Protein AF-F5Z447-F1 (afdb_monomer_lite)

InterPro domains:
  IPR001646 Pentapeptide repeat [PF00805] (293-317)

Structure (mmCIF, N/CA/C/O backbone):
data_AF-F5Z447-F1
#
_entry.id   AF-F5Z447-F1
#
loop_
_atom_site.group_PDB
_atom_site.id
_atom_site.type_symbol
_atom_site.label_atom_id
_atom_site.label_alt_id
_atom_site.label_comp_id
_atom_site.label_asym_id
_atom_site.label_entity_id
_atom_site.label_seq_id
_atom_site.pdbx_PDB_ins_code
_atom_site.Cartn_x
_atom_site.Cartn_y
_atom_site.Cartn_z
_atom_site.occupancy
_atom_site.B_iso_or_equiv
_atom_site.auth_seq_id
_atom_site.auth_comp_id
_atom_site.auth_asym_id
_atom_site.auth_atom_id
_atom_site.pdbx_PDB_model_num
ATOM 1 N N . MET A 1 1 ? 28.326 6.132 -33.814 1.00 49.03 1 MET A N 1
ATOM 2 C CA . MET A 1 1 ? 26.911 6.411 -33.477 1.00 49.03 1 MET A CA 1
ATOM 3 C C . MET A 1 1 ? 26.511 5.467 -32.358 1.00 49.03 1 MET A C 1
ATOM 5 O O . MET A 1 1 ? 26.684 4.270 -32.530 1.00 49.03 1 MET A O 1
ATOM 9 N N . VAL A 1 2 ? 26.057 5.975 -31.211 1.00 59.25 2 VAL A N 1
ATOM 10 C CA . VAL A 1 2 ? 25.569 5.107 -30.127 1.00 59.25 2 VAL A CA 1
ATOM 11 C C . VAL A 1 2 ? 24.187 4.599 -30.532 1.00 59.25 2 VAL A C 1
ATOM 13 O O . VAL A 1 2 ? 23.276 5.404 -30.728 1.00 59.25 2 VAL A O 1
ATOM 16 N N . LYS A 1 3 ? 24.049 3.285 -30.719 1.00 69.06 3 LYS A N 1
ATOM 17 C CA . LYS A 1 3 ? 22.771 2.655 -31.068 1.00 69.06 3 LYS A CA 1
ATOM 18 C C . LYS A 1 3 ? 21.779 2.819 -29.910 1.00 69.06 3 LYS A C 1
ATOM 20 O O . LYS A 1 3 ? 22.156 2.702 -28.741 1.00 69.06 3 LYS A O 1
ATOM 25 N N . LYS A 1 4 ? 20.530 3.163 -30.228 1.00 75.88 4 LYS A N 1
ATOM 26 C CA . LYS A 1 4 ? 19.453 3.356 -29.242 1.00 75.88 4 LYS A CA 1
ATOM 27 C C . LYS A 1 4 ? 18.766 2.027 -28.951 1.00 75.88 4 LYS A C 1
ATOM 29 O O . LYS A 1 4 ? 18.755 1.145 -29.800 1.00 75.88 4 LYS A O 1
ATOM 34 N N . CYS A 1 5 ? 18.190 1.906 -27.760 1.00 81.38 5 CYS A N 1
ATOM 35 C CA . CYS A 1 5 ? 17.386 0.749 -27.400 1.00 81.38 5 CYS A CA 1
ATOM 36 C C . CYS A 1 5 ? 16.163 0.609 -28.326 1.00 81.38 5 CYS A C 1
ATOM 38 O O . CYS A 1 5 ? 15.433 1.571 -28.555 1.00 81.38 5 CYS A O 1
ATOM 40 N N . SER A 1 6 ? 15.929 -0.607 -28.812 1.00 80.50 6 SER A N 1
ATOM 41 C CA . SER A 1 6 ? 14.809 -0.990 -29.682 1.00 80.50 6 SER A CA 1
ATOM 42 C C . SER A 1 6 ? 13.495 -1.256 -28.933 1.00 80.50 6 SER A C 1
ATOM 44 O O . SER A 1 6 ? 12.477 -1.532 -29.564 1.00 80.50 6 SER A O 1
ATOM 46 N N . TYR A 1 7 ? 13.489 -1.158 -27.598 1.00 79.56 7 TYR A N 1
ATOM 47 C CA . TYR A 1 7 ? 12.291 -1.374 -26.787 1.00 79.56 7 TYR A CA 1
ATOM 48 C C . TYR A 1 7 ? 11.214 -0.323 -27.087 1.00 79.56 7 TYR A C 1
ATOM 50 O O . TYR A 1 7 ? 11.460 0.882 -26.963 1.00 79.56 7 TYR A O 1
ATOM 58 N N . ASN A 1 8 ? 10.019 -0.797 -27.442 1.00 81.12 8 ASN A N 1
ATOM 59 C CA . ASN A 1 8 ? 8.827 0.012 -27.676 1.00 81.12 8 ASN A CA 1
ATOM 60 C C . ASN A 1 8 ? 7.922 -0.057 -26.442 1.00 81.12 8 ASN A C 1
ATOM 62 O O . ASN A 1 8 ? 7.550 -1.140 -25.997 1.00 81.12 8 ASN A O 1
ATOM 66 N N . HIS A 1 9 ? 7.534 1.101 -25.915 1.00 77.44 9 HIS A N 1
ATOM 67 C CA . HIS A 1 9 ? 6.681 1.211 -24.732 1.00 77.44 9 HIS A CA 1
ATOM 68 C C . HIS A 1 9 ? 5.195 0.879 -25.000 1.00 77.44 9 HIS A C 1
ATOM 70 O O . HIS A 1 9 ? 4.361 1.070 -24.119 1.00 77.44 9 HIS A O 1
ATOM 76 N N . GLY A 1 10 ? 4.843 0.402 -26.201 1.00 67.81 10 GLY A N 1
ATOM 77 C CA . GLY A 1 10 ? 3.478 0.036 -26.605 1.00 67.81 10 GLY A CA 1
ATOM 78 C C . GLY A 1 10 ? 2.622 1.222 -27.067 1.00 67.81 10 GLY A C 1
ATOM 79 O O . GLY A 1 10 ? 1.577 1.030 -27.678 1.00 67.81 10 GLY A O 1
ATOM 80 N N . ASN A 1 11 ? 3.092 2.450 -26.843 1.00 69.62 11 ASN A N 1
ATOM 81 C CA . ASN A 1 11 ? 2.474 3.711 -27.263 1.00 69.62 11 ASN A CA 1
ATOM 82 C C . ASN A 1 11 ? 3.196 4.365 -28.465 1.00 69.62 11 ASN A C 1
ATOM 84 O O . ASN A 1 11 ? 2.928 5.520 -28.787 1.00 69.62 11 ASN A O 1
ATOM 88 N N . GLY A 1 12 ? 4.138 3.655 -29.099 1.00 70.19 12 GLY A N 1
ATOM 89 C CA . GLY A 1 12 ? 4.964 4.167 -30.198 1.00 70.19 12 GLY A CA 1
ATOM 90 C C . GLY A 1 12 ? 6.213 4.937 -29.752 1.00 70.19 12 GLY A C 1
ATOM 91 O O . GLY A 1 12 ? 7.044 5.276 -30.593 1.00 70.19 12 GLY A O 1
ATOM 92 N N . GLU A 1 13 ? 6.393 5.185 -28.450 1.00 80.00 13 GLU A N 1
ATOM 93 C CA . GLU A 1 13 ? 7.637 5.745 -27.923 1.00 80.00 13 GLU A CA 1
ATOM 94 C C . GLU A 1 13 ? 8.698 4.650 -27.766 1.00 80.00 13 GLU A C 1
ATOM 96 O O . GLU A 1 13 ? 8.431 3.553 -27.268 1.00 80.00 13 GLU A O 1
ATOM 101 N N . THR A 1 14 ? 9.932 4.974 -28.148 1.00 80.94 14 THR A N 1
ATOM 102 C CA . THR A 1 14 ? 11.095 4.096 -27.981 1.00 80.94 14 THR A CA 1
ATOM 103 C C . THR A 1 14 ? 11.956 4.536 -26.808 1.00 80.94 14 THR A C 1
ATOM 105 O O . THR A 1 14 ? 12.132 5.735 -26.564 1.00 80.94 14 THR A O 1
ATOM 108 N N . CYS A 1 15 ? 12.579 3.566 -26.149 1.00 83.12 15 CYS A N 1
ATOM 109 C CA . CYS A 1 15 ? 13.497 3.809 -25.047 1.00 83.12 15 CYS A CA 1
ATOM 110 C C . CYS A 1 15 ? 14.662 4.744 -25.440 1.00 83.12 15 CYS A C 1
ATOM 112 O O . CYS A 1 15 ? 15.308 4.596 -26.479 1.00 83.12 15 CYS A O 1
ATOM 114 N N . LYS A 1 16 ? 14.963 5.719 -24.571 1.00 82.88 16 LYS A N 1
ATOM 115 C CA . LYS A 1 16 ? 16.016 6.731 -24.789 1.00 82.88 16 LYS A CA 1
ATOM 116 C C . LYS A 1 16 ? 17.418 6.250 -24.398 1.00 82.88 16 LYS A C 1
ATOM 118 O O . LYS A 1 16 ? 18.400 6.941 -24.673 1.00 82.88 16 LYS A O 1
ATOM 123 N N . HIS A 1 17 ? 17.527 5.094 -23.745 1.00 82.69 17 HIS A N 1
ATOM 124 C CA . HIS A 1 17 ? 18.799 4.575 -23.253 1.00 82.69 17 HIS A CA 1
ATOM 125 C C . HIS A 1 17 ? 19.625 3.913 -24.366 1.00 82.69 17 HIS A C 1
ATOM 127 O O . HIS A 1 17 ? 19.063 3.320 -25.290 1.00 82.69 17 HIS A O 1
ATOM 133 N N . PRO A 1 18 ? 20.966 3.991 -24.286 1.00 78.56 18 PRO A N 1
ATOM 134 C CA . PRO A 1 18 ? 21.839 3.349 -25.260 1.00 78.56 18 PRO A CA 1
ATOM 135 C C . PRO A 1 18 ? 21.739 1.820 -25.166 1.00 78.56 18 PRO A C 1
ATOM 137 O O . PRO A 1 18 ? 21.664 1.266 -24.064 1.00 78.56 18 PRO A O 1
ATOM 140 N N . ALA A 1 19 ? 21.750 1.152 -26.319 1.00 76.00 19 ALA A N 1
ATOM 141 C CA . ALA A 1 19 ? 21.824 -0.303 -26.408 1.00 76.00 19 ALA A CA 1
ATOM 142 C C . ALA A 1 19 ? 23.205 -0.812 -25.948 1.00 76.00 19 ALA A C 1
ATOM 144 O O . ALA A 1 19 ? 24.202 -0.089 -26.041 1.00 76.00 19 ALA A O 1
ATOM 145 N N . GLU A 1 20 ? 23.282 -2.048 -25.443 1.00 70.94 20 GLU A N 1
ATOM 146 C CA . GLU A 1 20 ? 24.580 -2.670 -25.144 1.00 70.94 20 GLU A CA 1
ATOM 147 C C . GLU A 1 20 ? 25.240 -3.221 -26.420 1.00 70.94 20 GLU A C 1
ATOM 149 O O . GLU A 1 20 ? 24.609 -3.928 -27.198 1.00 70.94 20 GLU A O 1
ATOM 154 N N . GLU A 1 21 ? 26.539 -2.959 -26.610 1.00 58.50 21 GLU A N 1
ATOM 155 C CA . GLU A 1 21 ? 27.311 -3.392 -27.795 1.00 58.50 21 GLU A CA 1
ATOM 156 C C . GLU A 1 21 ? 27.458 -4.921 -27.947 1.00 58.50 21 GLU A C 1
ATOM 158 O O . GLU A 1 21 ? 27.913 -5.385 -28.987 1.00 58.50 21 GLU A O 1
ATOM 163 N N . LYS A 1 22 ? 27.110 -5.719 -26.925 1.00 55.00 22 LYS A N 1
ATOM 164 C CA . LYS A 1 22 ? 27.429 -7.160 -26.846 1.00 55.00 22 LYS A CA 1
ATOM 165 C C . LYS A 1 22 ? 26.244 -8.124 -26.990 1.00 55.00 22 LYS A C 1
ATOM 167 O O . LYS A 1 22 ? 26.427 -9.318 -26.752 1.00 55.00 22 LYS A O 1
ATOM 172 N N . ALA A 1 23 ? 25.055 -7.671 -27.382 1.00 49.84 23 ALA A N 1
ATOM 173 C CA . ALA A 1 23 ? 23.939 -8.586 -27.631 1.00 49.84 23 ALA A CA 1
ATOM 174 C C . ALA A 1 23 ? 24.121 -9.274 -28.997 1.00 49.84 23 ALA A C 1
ATOM 176 O O . ALA A 1 23 ? 23.610 -8.830 -30.017 1.00 49.84 23 ALA A O 1
ATOM 177 N N . LEU A 1 24 ? 24.916 -10.345 -29.022 1.00 47.12 24 LEU A N 1
ATOM 178 C CA . LEU A 1 24 ? 25.336 -11.046 -30.239 1.00 47.12 24 LEU A CA 1
ATOM 179 C C . LEU A 1 24 ? 24.197 -11.733 -31.013 1.00 47.12 24 LEU A C 1
ATOM 181 O O . LEU A 1 24 ? 24.470 -12.187 -32.109 1.00 47.12 24 LEU A O 1
ATOM 185 N N . ASN A 1 25 ? 22.967 -11.806 -30.488 1.00 50.41 25 ASN A N 1
ATOM 186 C CA . ASN A 1 25 ? 21.789 -12.376 -31.172 1.00 50.41 25 ASN A CA 1
ATOM 187 C C . ASN A 1 25 ? 20.433 -11.915 -30.584 1.00 50.41 25 ASN A C 1
ATOM 189 O O . ASN A 1 25 ? 19.385 -12.417 -30.981 1.00 50.41 25 ASN A O 1
ATOM 193 N N . GLU A 1 26 ? 20.429 -10.985 -29.629 1.00 53.72 26 GLU A N 1
ATOM 194 C CA . GLU A 1 26 ? 19.209 -10.464 -29.001 1.00 53.72 26 GLU A CA 1
ATOM 195 C C . GLU A 1 26 ? 19.013 -9.028 -29.490 1.00 53.72 26 GLU A C 1
ATOM 197 O O . GLU A 1 26 ? 19.998 -8.329 -29.732 1.00 53.72 26 GLU A O 1
ATOM 202 N N . ALA A 1 27 ? 17.758 -8.608 -29.691 1.00 58.12 27 ALA A N 1
ATOM 203 C CA . ALA A 1 27 ? 17.407 -7.259 -30.136 1.00 58.12 27 ALA A CA 1
ATOM 204 C C . ALA A 1 27 ? 18.258 -6.194 -29.419 1.00 58.12 27 ALA A C 1
ATOM 206 O O . ALA A 1 27 ? 18.622 -6.384 -28.259 1.00 58.12 27 ALA A O 1
ATOM 207 N N . GLU A 1 28 ? 18.588 -5.089 -30.100 1.00 71.50 28 GLU A N 1
ATOM 208 C CA . GLU A 1 28 ? 19.430 -4.001 -29.579 1.00 71.50 28 GLU A CA 1
ATOM 209 C C . GLU A 1 28 ? 18.773 -3.352 -28.345 1.00 71.50 28 GLU A C 1
ATOM 211 O O . GLU A 1 28 ? 18.129 -2.311 -28.437 1.00 71.50 28 GLU A O 1
ATOM 216 N N . LEU A 1 29 ? 18.850 -4.006 -27.191 1.00 77.88 29 LEU A N 1
ATOM 217 C CA . LEU A 1 29 ? 18.194 -3.627 -25.949 1.00 77.88 29 LEU A CA 1
ATOM 218 C C . LEU A 1 29 ? 19.225 -2.997 -25.017 1.00 77.88 29 LEU A C 1
ATOM 220 O O . LEU A 1 29 ? 20.408 -3.355 -25.019 1.00 77.88 29 LEU A O 1
ATOM 224 N N . CYS A 1 30 ? 18.786 -2.040 -24.204 1.00 83.06 30 CYS A N 1
ATOM 225 C CA . CYS A 1 30 ? 19.616 -1.513 -23.130 1.00 83.06 30 CYS A CA 1
ATOM 226 C C . CYS A 1 30 ? 19.663 -2.502 -21.958 1.00 83.06 30 CYS A C 1
ATOM 228 O O . CYS A 1 30 ? 18.811 -3.380 -21.827 1.00 83.06 30 CYS A O 1
ATOM 230 N N . LEU A 1 31 ? 20.621 -2.304 -21.050 1.00 83.25 31 LEU A N 1
ATOM 231 C CA . LEU A 1 31 ? 20.779 -3.130 -19.845 1.00 83.25 31 LEU A CA 1
ATOM 232 C C . LEU A 1 31 ? 19.490 -3.273 -19.012 1.00 83.25 31 LEU A C 1
ATOM 234 O O . LEU A 1 31 ? 19.329 -4.269 -18.320 1.00 83.25 31 LEU A O 1
ATOM 238 N N . PHE A 1 32 ? 18.598 -2.279 -19.051 1.00 85.44 32 PHE A N 1
ATOM 239 C CA . PHE A 1 32 ? 17.359 -2.277 -18.273 1.00 85.44 32 PHE A CA 1
ATOM 240 C C . PHE A 1 32 ? 16.230 -3.091 -18.920 1.00 85.44 32 PHE A C 1
ATOM 242 O O . PHE A 1 32 ? 15.366 -3.580 -18.204 1.00 85.44 32 PHE A O 1
ATOM 249 N N . HIS A 1 33 ? 16.237 -3.247 -20.248 1.00 84.94 33 HIS A N 1
ATOM 250 C CA . HIS A 1 33 ? 15.224 -4.006 -20.999 1.00 84.94 33 HIS A CA 1
ATOM 251 C C . HIS A 1 33 ? 15.645 -5.456 -21.268 1.00 84.94 33 HIS A C 1
ATOM 253 O O . HIS A 1 33 ? 14.837 -6.267 -21.706 1.00 84.94 33 HIS A O 1
ATOM 259 N N . GLN A 1 34 ? 16.896 -5.808 -20.980 1.00 82.25 34 GLN A N 1
ATOM 260 C CA . GLN A 1 34 ? 17.387 -7.183 -21.048 1.00 82.25 34 GLN A CA 1
ATOM 261 C C . GLN A 1 34 ? 16.986 -7.981 -19.802 1.00 82.25 34 GLN A C 1
ATOM 263 O O . GLN A 1 34 ? 16.825 -7.433 -18.712 1.00 82.25 34 GLN A O 1
ATOM 268 N N . THR A 1 35 ? 16.878 -9.303 -19.931 1.00 75.56 35 THR A N 1
ATOM 269 C CA . THR A 1 35 ? 16.754 -10.188 -18.766 1.00 75.56 35 THR A CA 1
ATOM 270 C C . THR A 1 35 ? 18.087 -10.253 -18.023 1.00 75.56 35 THR A C 1
ATOM 272 O O . THR A 1 35 ? 19.072 -10.799 -18.528 1.00 75.56 35 THR A O 1
ATOM 275 N N . ILE A 1 36 ? 18.139 -9.697 -16.814 1.00 71.38 36 ILE A N 1
ATOM 276 C CA . ILE A 1 36 ? 19.384 -9.591 -16.049 1.00 71.38 36 ILE A CA 1
ATOM 277 C C . ILE A 1 36 ? 19.695 -10.924 -15.369 1.00 71.38 36 ILE A C 1
ATOM 279 O O . ILE A 1 36 ? 19.023 -11.336 -14.425 1.00 71.38 36 ILE A O 1
ATOM 283 N N . ARG A 1 37 ? 20.766 -11.584 -15.821 1.00 64.81 37 ARG A N 1
ATOM 284 C CA . ARG A 1 37 ? 21.335 -12.761 -15.148 1.00 64.81 37 ARG A CA 1
ATOM 285 C C . ARG A 1 37 ? 22.127 -12.334 -13.903 1.00 64.81 37 ARG A C 1
ATOM 287 O O . ARG A 1 37 ? 22.666 -11.226 -13.850 1.00 64.81 37 ARG A O 1
ATOM 294 N N . GLN A 1 38 ? 22.193 -13.202 -12.891 1.00 66.31 38 GLN A N 1
ATOM 295 C CA . GLN A 1 38 ? 22.912 -12.911 -11.643 1.00 66.31 38 GLN A CA 1
ATOM 296 C C . GLN A 1 38 ? 24.401 -12.593 -11.882 1.00 66.31 38 GLN A C 1
ATOM 298 O O . GLN A 1 38 ? 25.000 -13.053 -12.853 1.00 66.31 38 GLN A O 1
ATOM 303 N N . GLY A 1 39 ? 25.004 -11.815 -10.975 1.00 72.69 39 GLY A N 1
ATOM 304 C CA . GLY A 1 39 ? 26.431 -11.474 -11.007 1.00 72.69 39 GLY A CA 1
ATOM 305 C C . GLY A 1 39 ? 26.703 -10.016 -11.391 1.00 72.69 39 GLY A C 1
ATOM 306 O O . GLY A 1 39 ? 26.038 -9.095 -10.913 1.00 72.69 39 GLY A O 1
ATOM 307 N N . ASP A 1 40 ? 27.708 -9.777 -12.235 1.00 72.50 40 ASP A N 1
ATOM 308 C CA . ASP A 1 40 ? 28.184 -8.417 -12.533 1.00 72.50 40 ASP A CA 1
ATOM 309 C C . ASP A 1 40 ? 27.173 -7.555 -13.304 1.00 72.50 40 ASP A C 1
ATOM 311 O O . ASP A 1 40 ? 27.188 -6.328 -13.172 1.00 72.50 40 ASP A O 1
ATOM 315 N N . ALA A 1 41 ? 26.248 -8.170 -14.047 1.00 74.56 41 ALA A N 1
ATOM 316 C CA . ALA A 1 41 ? 25.155 -7.462 -14.714 1.00 74.56 41 ALA A CA 1
ATOM 317 C C . ALA A 1 41 ? 24.216 -6.774 -13.704 1.00 74.56 41 ALA A C 1
ATOM 319 O O . ALA A 1 41 ? 23.842 -5.618 -13.899 1.00 74.56 41 ALA A O 1
ATOM 320 N N . GLN A 1 42 ? 23.930 -7.419 -12.566 1.00 79.00 42 GLN A N 1
ATOM 321 C CA . GLN A 1 42 ? 23.120 -6.841 -11.490 1.00 79.00 42 GLN A CA 1
ATOM 322 C C . GLN A 1 42 ? 23.819 -5.642 -10.830 1.00 79.00 42 GLN A C 1
ATOM 324 O O . GLN A 1 42 ? 23.193 -4.610 -10.597 1.00 79.00 42 GLN A O 1
ATOM 329 N N . LYS A 1 43 ? 25.134 -5.728 -10.576 1.00 81.12 43 LYS A N 1
ATOM 330 C CA . LYS A 1 43 ? 25.908 -4.592 -10.035 1.00 81.12 43 LYS A CA 1
ATOM 331 C C . LYS A 1 43 ? 25.875 -3.393 -10.985 1.00 81.12 43 LYS A C 1
ATOM 333 O O . LYS A 1 43 ? 25.668 -2.262 -10.546 1.00 81.12 43 LYS A O 1
ATOM 338 N N . ARG A 1 44 ? 26.052 -3.638 -12.289 1.00 82.38 44 ARG A N 1
ATOM 339 C CA . ARG A 1 44 ? 25.978 -2.596 -13.326 1.00 82.38 44 ARG A CA 1
ATOM 340 C C . ARG A 1 44 ? 24.586 -1.983 -13.415 1.00 82.38 44 ARG A C 1
ATOM 342 O O . ARG A 1 44 ? 24.495 -0.767 -13.563 1.00 82.38 44 ARG A O 1
ATOM 349 N N . PHE A 1 45 ? 23.535 -2.793 -13.284 1.00 85.56 45 PHE A N 1
ATOM 350 C CA . PHE A 1 45 ? 22.152 -2.321 -13.269 1.00 85.56 45 PHE A CA 1
ATOM 351 C C . PHE A 1 45 ? 21.932 -1.320 -12.138 1.00 85.56 45 PHE A C 1
ATOM 353 O O . PHE A 1 45 ? 21.600 -0.171 -12.411 1.00 85.56 45 PHE A O 1
ATOM 360 N N . TRP A 1 46 ? 22.220 -1.701 -10.889 1.00 83.56 46 TRP A N 1
ATOM 361 C CA . TRP A 1 46 ? 22.024 -0.817 -9.733 1.00 83.56 46 TRP A CA 1
ATOM 362 C C . TRP A 1 46 ? 22.879 0.446 -9.809 1.00 83.56 46 TRP A C 1
ATOM 364 O O . TRP A 1 46 ? 22.421 1.540 -9.481 1.00 83.56 46 TRP A O 1
ATOM 374 N N . TRP A 1 47 ? 24.115 0.319 -10.293 1.00 84.19 47 TRP A N 1
ATOM 375 C CA . TRP A 1 47 ? 25.001 1.464 -10.456 1.00 84.19 47 TRP A CA 1
ATOM 376 C C . TRP A 1 47 ? 24.518 2.438 -11.540 1.00 84.19 47 TRP A C 1
ATOM 378 O O . TRP A 1 47 ? 24.575 3.654 -11.344 1.00 84.19 47 TRP A O 1
ATOM 388 N N . ARG A 1 48 ? 24.002 1.934 -12.672 1.00 84.94 48 ARG A N 1
ATOM 389 C CA . ARG A 1 48 ? 23.390 2.780 -13.708 1.00 84.94 48 ARG A CA 1
ATOM 390 C C . ARG A 1 48 ? 22.052 3.359 -13.248 1.00 84.94 48 ARG A C 1
ATOM 392 O O . ARG A 1 48 ? 21.821 4.535 -13.507 1.00 84.94 48 ARG A O 1
ATOM 399 N N . LEU A 1 49 ? 21.230 2.602 -12.522 1.00 85.50 49 LEU A N 1
ATOM 400 C CA . LEU A 1 49 ? 19.957 3.075 -11.972 1.00 85.50 49 LEU A CA 1
ATOM 401 C C . LEU A 1 49 ? 20.174 4.259 -11.020 1.00 85.50 49 LEU A C 1
ATOM 403 O O . LEU A 1 49 ? 19.544 5.300 -11.174 1.00 85.50 49 LEU A O 1
ATOM 407 N N . LYS A 1 50 ? 21.161 4.167 -10.117 1.00 83.56 50 LYS A N 1
ATOM 408 C CA . LYS A 1 50 ? 21.536 5.280 -9.230 1.00 83.56 50 LYS A CA 1
ATOM 409 C C . LYS A 1 50 ? 21.972 6.529 -10.005 1.00 83.56 50 LYS A C 1
ATOM 411 O O . LYS A 1 50 ? 21.720 7.648 -9.573 1.00 83.56 50 LYS A O 1
ATOM 416 N N . ARG A 1 51 ? 22.623 6.365 -11.162 1.00 84.25 51 ARG A N 1
ATOM 417 C CA . ARG A 1 51 ? 22.975 7.496 -12.036 1.00 84.25 51 ARG A CA 1
ATOM 418 C C . ARG A 1 51 ? 21.763 8.109 -12.728 1.00 84.25 51 ARG A C 1
ATOM 420 O O . ARG A 1 51 ? 21.780 9.318 -12.928 1.00 84.25 51 ARG A O 1
ATOM 427 N N . LEU A 1 52 ? 20.775 7.307 -13.128 1.00 85.12 52 LEU A N 1
ATOM 428 C CA . LEU A 1 52 ? 19.529 7.821 -13.703 1.00 85.12 52 LEU A CA 1
ATOM 429 C C . LEU A 1 52 ? 18.786 8.677 -12.678 1.00 85.12 52 LEU A C 1
ATOM 431 O O . LEU A 1 52 ? 18.455 9.819 -12.980 1.00 85.12 52 LEU A O 1
ATOM 435 N N . ASP A 1 53 ? 18.671 8.189 -11.443 1.00 81.06 53 ASP A N 1
ATOM 436 C CA . ASP A 1 53 ? 18.057 8.942 -10.347 1.00 81.06 53 ASP A CA 1
ATOM 437 C C . ASP A 1 53 ? 18.783 10.276 -10.077 1.00 81.06 53 ASP A C 1
ATOM 439 O O . ASP A 1 53 ? 18.150 11.330 -10.063 1.00 81.06 53 ASP A O 1
ATOM 443 N N . ILE A 1 54 ? 20.123 10.276 -9.997 1.00 82.75 54 ILE A N 1
ATOM 444 C CA . ILE A 1 54 ? 20.921 11.513 -9.837 1.00 82.75 54 ILE A CA 1
ATOM 445 C C . ILE A 1 54 ? 20.715 12.492 -11.004 1.00 82.75 54 ILE A C 1
ATOM 447 O O . ILE A 1 54 ? 20.746 13.705 -10.806 1.00 82.75 54 ILE A O 1
ATOM 451 N N . LYS A 1 55 ? 20.526 11.981 -12.225 1.00 84.56 55 LYS A N 1
ATOM 452 C CA . LYS A 1 55 ? 20.277 12.798 -13.421 1.00 84.56 55 LYS A CA 1
ATOM 453 C C . LYS A 1 55 ? 18.845 13.323 -13.511 1.00 84.56 55 LYS A C 1
ATOM 455 O O . LYS A 1 55 ? 18.567 14.107 -14.414 1.00 84.56 55 LYS A O 1
ATOM 460 N N . GLY A 1 56 ? 17.958 12.906 -12.612 1.00 82.81 56 GLY A N 1
ATOM 461 C CA . GLY A 1 56 ? 16.549 13.263 -12.683 1.00 82.81 56 GLY A CA 1
ATOM 462 C C . GLY A 1 56 ? 15.779 12.486 -13.752 1.00 82.81 56 GLY A C 1
ATOM 463 O O . GLY A 1 56 ? 14.754 12.966 -14.229 1.00 82.81 56 GLY A O 1
ATOM 464 N N . ASP A 1 57 ? 16.277 11.320 -14.171 1.00 85.69 57 ASP A N 1
ATOM 465 C CA . ASP A 1 57 ? 15.593 10.460 -15.133 1.00 85.69 57 ASP A CA 1
ATOM 466 C C . ASP A 1 57 ? 14.717 9.445 -14.394 1.00 85.69 57 ASP A C 1
ATOM 468 O O . ASP A 1 57 ? 15.220 8.522 -13.748 1.00 85.69 57 ASP A O 1
ATOM 472 N N . GLY A 1 58 ? 13.406 9.656 -14.468 1.00 83.50 58 GLY A N 1
ATOM 473 C CA . GLY A 1 58 ? 12.390 8.816 -13.839 1.00 83.50 58 GLY A CA 1
ATOM 474 C C . GLY A 1 58 ? 11.588 7.969 -14.824 1.00 83.50 58 GLY A C 1
ATOM 475 O O . GLY A 1 58 ? 10.581 7.392 -14.423 1.00 83.50 58 GLY A O 1
ATOM 476 N N . ASP A 1 59 ? 11.975 7.912 -16.104 1.00 87.50 59 ASP A N 1
ATOM 477 C CA . ASP A 1 59 ? 11.284 7.097 -17.108 1.00 87.50 59 ASP A CA 1
ATOM 478 C C . ASP A 1 59 ? 11.830 5.663 -17.114 1.00 87.50 59 ASP A C 1
ATOM 480 O O . ASP A 1 59 ? 12.772 5.336 -17.834 1.00 87.50 59 ASP A O 1
ATOM 484 N N . TRP A 1 60 ? 11.272 4.809 -16.256 1.00 88.25 60 TRP A N 1
ATOM 485 C CA . TRP A 1 60 ? 11.736 3.435 -16.012 1.00 88.25 60 TRP A CA 1
ATOM 486 C C . TRP A 1 60 ? 10.761 2.384 -16.567 1.00 88.25 60 TRP A C 1
ATOM 488 O O . TRP A 1 60 ? 10.679 1.252 -16.085 1.00 88.25 60 TRP A O 1
ATOM 498 N N . ARG A 1 61 ? 10.003 2.760 -17.601 1.00 89.25 61 ARG A N 1
ATOM 499 C CA . ARG A 1 61 ? 8.996 1.906 -18.238 1.00 89.25 61 ARG A CA 1
ATOM 500 C C . ARG A 1 61 ? 9.614 0.658 -18.857 1.00 89.25 61 ARG A C 1
ATOM 502 O O . ARG A 1 61 ? 10.570 0.743 -19.636 1.00 89.25 61 ARG A O 1
ATOM 509 N N . GLY A 1 62 ? 9.020 -0.500 -18.578 1.00 84.69 62 GLY A N 1
ATOM 510 C CA . GLY A 1 62 ? 9.485 -1.783 -19.109 1.00 84.69 62 GLY A CA 1
ATOM 511 C C . GLY A 1 62 ? 10.777 -2.310 -18.487 1.00 84.69 62 GLY A C 1
ATOM 512 O O . GLY A 1 62 ? 11.357 -3.254 -19.013 1.00 84.69 62 GLY A O 1
ATOM 513 N N . PHE A 1 63 ? 11.291 -1.688 -17.422 1.00 88.44 63 PHE A N 1
ATOM 514 C CA . PHE A 1 63 ? 12.535 -2.150 -16.811 1.00 88.44 63 PHE A CA 1
ATOM 515 C C . PHE A 1 63 ? 12.355 -3.537 -16.188 1.00 88.44 63 PHE A C 1
ATOM 517 O O . PHE A 1 63 ? 11.410 -3.785 -15.444 1.00 88.44 63 PHE A O 1
ATOM 524 N N . ASN A 1 64 ? 13.317 -4.417 -16.440 1.00 86.56 64 ASN A N 1
ATOM 525 C CA . ASN A 1 64 ? 13.398 -5.735 -15.830 1.00 86.56 64 ASN A CA 1
ATOM 526 C C . ASN A 1 64 ? 14.297 -5.648 -14.600 1.00 86.56 64 ASN A C 1
ATOM 528 O O . ASN A 1 64 ? 15.524 -5.707 -14.705 1.00 86.56 64 ASN A O 1
ATOM 532 N N . PHE A 1 65 ? 13.700 -5.473 -13.421 1.00 84.81 65 PHE A N 1
ATOM 533 C CA . PHE A 1 65 ? 14.470 -5.371 -12.188 1.00 84.81 65 PHE A CA 1
ATOM 534 C C . PHE A 1 65 ? 15.040 -6.740 -11.803 1.00 84.81 65 PHE A C 1
ATOM 536 O O . PHE A 1 65 ? 14.322 -7.743 -11.799 1.00 84.81 65 PHE A O 1
ATOM 543 N N . PRO A 1 66 ? 16.333 -6.815 -11.445 1.00 79.88 66 PRO A N 1
ATOM 544 C CA . PRO A 1 66 ? 16.914 -8.056 -10.970 1.00 79.88 66 PRO A CA 1
ATOM 545 C C . PRO A 1 66 ? 16.338 -8.386 -9.591 1.00 79.88 66 PRO A C 1
ATOM 547 O O . PRO A 1 66 ? 16.015 -7.481 -8.824 1.00 79.88 66 PRO A O 1
ATOM 550 N N . ILE A 1 67 ? 16.284 -9.674 -9.244 1.00 74.75 67 ILE A N 1
ATOM 551 C CA . ILE A 1 67 ? 15.780 -10.135 -7.942 1.00 74.75 67 ILE A CA 1
ATOM 552 C C . ILE A 1 67 ? 16.537 -9.412 -6.821 1.00 74.75 67 ILE A C 1
ATOM 554 O O . ILE A 1 67 ? 17.746 -9.600 -6.633 1.00 74.75 67 ILE A O 1
ATOM 558 N N . THR A 1 68 ? 15.824 -8.555 -6.096 1.00 65.94 68 THR A N 1
ATOM 559 C CA . THR A 1 68 ? 16.378 -7.761 -4.997 1.00 65.94 68 THR A CA 1
ATOM 560 C C . THR A 1 68 ? 16.113 -8.446 -3.676 1.00 65.94 68 THR A C 1
ATOM 562 O O . THR A 1 68 ? 14.996 -8.87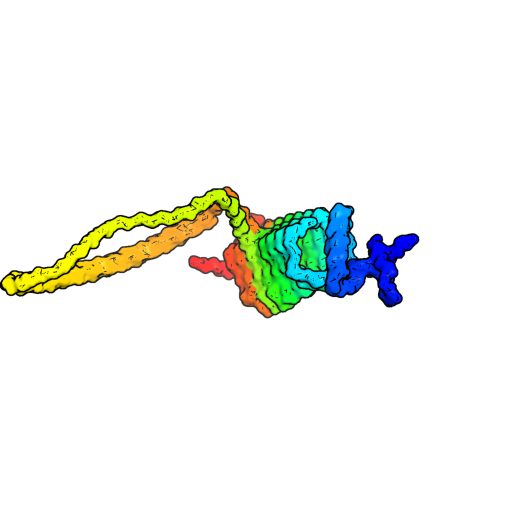4 -3.420 1.00 65.94 68 THR A O 1
ATOM 565 N N . LYS A 1 69 ? 17.125 -8.527 -2.805 1.00 65.44 69 LYS A N 1
ATOM 566 C CA . LYS A 1 69 ? 16.918 -9.070 -1.457 1.00 65.44 69 LYS A CA 1
ATOM 567 C C . LYS A 1 69 ? 16.330 -8.056 -0.484 1.00 65.44 69 LYS A C 1
ATOM 569 O O . LYS A 1 69 ? 15.526 -8.471 0.330 1.00 65.44 69 LYS A O 1
ATOM 574 N N . GLU A 1 70 ? 16.719 -6.780 -0.555 1.00 79.00 70 GLU A N 1
ATOM 575 C CA . GLU A 1 70 ? 16.206 -5.680 0.280 1.00 79.00 70 GLU A CA 1
ATOM 576 C C . GLU A 1 70 ? 16.868 -4.357 -0.155 1.00 79.00 70 GLU A C 1
ATOM 578 O O . GLU A 1 70 ? 18.068 -4.333 -0.428 1.00 79.00 70 GLU A O 1
ATOM 583 N N . LEU A 1 71 ? 16.103 -3.265 -0.228 1.00 80.62 71 LEU A N 1
ATOM 584 C CA . LEU A 1 71 ? 16.597 -1.906 -0.466 1.00 80.62 71 LEU A CA 1
ATOM 585 C C . LEU A 1 71 ? 16.357 -1.059 0.789 1.00 80.62 71 LEU A C 1
ATOM 587 O O . LEU A 1 71 ? 15.223 -0.928 1.248 1.00 80.62 71 LEU A O 1
ATOM 591 N N . GLU A 1 72 ? 17.416 -0.471 1.342 1.00 81.81 72 GLU A N 1
ATOM 592 C CA . GLU A 1 72 ? 17.346 0.375 2.539 1.00 81.81 72 GLU A CA 1
ATOM 593 C C . GLU A 1 72 ? 17.751 1.816 2.208 1.00 81.81 72 GLU A C 1
ATOM 595 O O . GLU A 1 72 ? 18.651 2.037 1.397 1.00 81.81 72 GLU A O 1
ATOM 600 N N . ASN A 1 73 ? 17.107 2.795 2.852 1.00 79.56 73 ASN A N 1
ATOM 601 C CA . ASN A 1 73 ? 17.411 4.228 2.716 1.00 79.56 73 ASN A CA 1
ATOM 602 C C . ASN A 1 73 ? 17.337 4.744 1.269 1.00 79.56 73 ASN A C 1
ATOM 604 O O . ASN A 1 73 ? 18.195 5.501 0.806 1.00 79.56 73 ASN A O 1
ATOM 608 N N . VAL A 1 74 ? 16.307 4.317 0.538 1.00 81.62 74 VAL A N 1
ATOM 609 C CA . VAL A 1 74 ? 16.064 4.758 -0.841 1.00 81.62 74 VAL A CA 1
ATOM 610 C C . VAL A 1 74 ? 15.515 6.179 -0.823 1.00 81.62 74 VAL A C 1
ATOM 612 O O . VAL A 1 74 ? 14.507 6.436 -0.175 1.00 81.62 74 VAL A O 1
ATOM 615 N N . VAL A 1 75 ? 16.140 7.101 -1.551 1.00 83.38 75 VAL A N 1
ATOM 616 C CA . VAL A 1 75 ? 15.625 8.464 -1.724 1.00 83.38 75 VAL A CA 1
ATOM 617 C C . VAL A 1 75 ? 15.514 8.745 -3.210 1.00 83.38 75 VAL A C 1
ATOM 619 O O . VAL A 1 75 ? 16.535 8.806 -3.885 1.00 83.38 75 VAL A O 1
ATOM 622 N N . CYS A 1 76 ? 14.292 8.933 -3.698 1.00 82.88 76 CYS A N 1
ATOM 623 C CA . CYS A 1 76 ? 14.008 9.257 -5.092 1.00 82.88 76 CYS A CA 1
ATOM 624 C C . CYS A 1 76 ? 13.364 10.639 -5.155 1.00 82.88 76 CYS A C 1
ATOM 626 O O . CYS A 1 76 ? 12.256 10.844 -4.655 1.00 82.88 76 CYS A O 1
ATOM 628 N N . LYS A 1 77 ? 14.068 11.599 -5.759 1.00 84.06 77 LYS A N 1
ATOM 629 C CA . LYS A 1 77 ? 13.576 12.983 -5.893 1.00 84.06 77 LYS A CA 1
ATOM 630 C C . LYS A 1 77 ? 12.672 13.170 -7.110 1.00 84.06 77 LYS A C 1
ATOM 632 O O . LYS A 1 77 ? 11.842 14.072 -7.151 1.00 84.06 77 LYS A O 1
ATOM 637 N N . THR A 1 78 ? 12.849 12.310 -8.101 1.00 85.62 78 THR A N 1
ATOM 638 C CA . THR A 1 78 ? 12.157 12.367 -9.387 1.00 85.62 78 THR A CA 1
ATOM 639 C C . THR A 1 78 ? 10.846 11.590 -9.324 1.00 85.62 78 THR A C 1
ATOM 641 O O . THR A 1 78 ? 10.717 10.640 -8.554 1.00 85.62 78 THR A O 1
ATOM 644 N N . SER A 1 79 ? 9.873 11.971 -10.154 1.00 88.38 79 SER A N 1
ATOM 645 C CA . SER A 1 79 ? 8.685 11.137 -10.374 1.00 88.38 79 SER A CA 1
ATOM 646 C C . SER A 1 79 ? 9.068 9.877 -11.146 1.00 88.38 79 SER A C 1
ATOM 648 O O . SER A 1 79 ? 9.679 9.975 -12.206 1.00 88.38 79 SER A O 1
ATOM 650 N N . LEU A 1 80 ? 8.710 8.715 -10.611 1.00 89.81 80 LEU A N 1
ATOM 651 C CA . LEU A 1 80 ? 9.033 7.402 -11.145 1.00 89.81 80 LEU A CA 1
ATOM 652 C C . LEU A 1 80 ? 7.871 6.864 -11.980 1.00 89.81 80 LEU A C 1
ATOM 654 O O . LEU A 1 80 ? 6.751 6.706 -11.495 1.00 89.81 80 LEU A O 1
ATOM 658 N N . ARG A 1 81 ? 8.165 6.556 -13.239 1.00 90.56 81 ARG A N 1
ATOM 659 C CA . ARG A 1 81 ? 7.273 5.905 -14.196 1.00 90.56 81 ARG A CA 1
ATOM 660 C C . ARG A 1 81 ? 7.747 4.477 -14.400 1.00 90.56 81 ARG A C 1
ATOM 662 O O . ARG A 1 81 ? 8.717 4.247 -15.112 1.00 90.56 81 ARG A O 1
ATOM 669 N N . LEU A 1 82 ? 7.093 3.537 -13.734 1.00 88.81 82 LEU A N 1
ATOM 670 C CA . LEU A 1 82 ? 7.443 2.119 -13.728 1.00 88.81 82 LEU A CA 1
ATOM 671 C C . LEU A 1 82 ? 6.509 1.292 -14.619 1.00 88.81 82 LEU A C 1
ATOM 673 O O . LEU A 1 82 ? 6.545 0.073 -14.524 1.00 88.81 82 LEU A O 1
ATOM 677 N N . GLN A 1 83 ? 5.688 1.895 -15.485 1.00 89.81 83 GLN A N 1
ATOM 678 C CA . GLN A 1 83 ? 4.648 1.145 -16.194 1.00 89.81 83 GLN A CA 1
ATOM 679 C C . GLN A 1 83 ? 5.211 -0.049 -16.975 1.00 89.81 83 GLN A C 1
ATOM 681 O O . GLN A 1 83 ? 6.254 0.059 -17.636 1.00 89.81 83 GLN A O 1
ATOM 686 N N . ASN A 1 84 ? 4.501 -1.177 -16.905 1.00 87.12 84 ASN A N 1
ATOM 687 C CA . ASN A 1 84 ? 4.876 -2.445 -17.539 1.00 87.12 84 ASN A CA 1
ATOM 688 C C . ASN A 1 84 ? 6.281 -2.950 -17.152 1.00 87.12 84 ASN A C 1
ATOM 690 O O . ASN A 1 84 ? 6.926 -3.631 -17.943 1.00 87.12 84 ASN A O 1
ATOM 694 N N . SER A 1 85 ? 6.806 -2.566 -15.983 1.00 86.81 85 SER A N 1
ATOM 695 C CA . SER A 1 85 ? 8.083 -3.085 -15.474 1.00 86.81 85 SER A CA 1
ATOM 696 C C . SER A 1 85 ? 7.889 -4.396 -14.713 1.00 86.81 85 SER A C 1
ATOM 698 O O . SER A 1 85 ? 6.859 -4.604 -14.068 1.00 86.81 85 SER A O 1
ATOM 700 N N . SER A 1 86 ? 8.896 -5.269 -14.745 1.00 86.38 86 SER A N 1
ATOM 701 C CA . SER A 1 86 ? 8.889 -6.522 -13.983 1.00 86.38 86 SER A CA 1
ATOM 702 C C . SER A 1 86 ? 9.718 -6.354 -12.710 1.00 86.38 86 SER A C 1
ATOM 704 O O . SER A 1 86 ? 10.920 -6.074 -12.755 1.00 86.38 86 SER A O 1
ATOM 706 N N . LEU A 1 87 ? 9.066 -6.518 -11.557 1.00 82.69 87 LEU A N 1
ATOM 707 C CA . LEU A 1 87 ? 9.606 -6.286 -10.218 1.00 82.69 87 LEU A CA 1
ATOM 708 C C . LEU A 1 87 ? 9.454 -7.557 -9.375 1.00 82.69 87 LEU A C 1
ATOM 710 O O . LEU A 1 87 ? 8.385 -7.876 -8.858 1.00 82.69 87 LEU A O 1
ATOM 714 N N . TYR A 1 88 ? 10.556 -8.278 -9.184 1.00 77.38 88 TYR A N 1
ATOM 715 C CA . TYR A 1 88 ? 10.553 -9.526 -8.423 1.00 77.38 88 TYR A CA 1
ATOM 716 C C . TYR A 1 88 ? 10.900 -9.282 -6.952 1.00 77.38 88 TYR A C 1
ATOM 718 O O . TYR A 1 88 ? 12.058 -9.012 -6.624 1.00 77.38 88 TYR A O 1
ATOM 726 N N . GLY A 1 89 ? 9.904 -9.417 -6.068 1.00 71.69 89 GLY A N 1
ATOM 727 C CA . GLY A 1 89 ? 10.095 -9.442 -4.613 1.00 71.69 89 GLY A CA 1
ATOM 728 C C . GLY A 1 89 ? 10.739 -8.170 -4.068 1.00 71.69 89 GLY A C 1
ATOM 729 O O . GLY A 1 89 ? 11.869 -8.191 -3.586 1.00 71.69 89 GLY A O 1
ATOM 730 N N . VAL A 1 90 ? 10.033 -7.044 -4.155 1.00 83.06 90 VAL A N 1
ATOM 731 C CA . VAL A 1 90 ? 10.594 -5.746 -3.773 1.00 83.06 90 VAL A CA 1
ATOM 732 C C . VAL A 1 90 ? 10.322 -5.471 -2.306 1.00 83.06 90 VAL A C 1
ATOM 734 O O . VAL A 1 90 ? 9.175 -5.332 -1.887 1.00 83.06 90 VAL A O 1
ATOM 737 N N . LYS A 1 91 ? 11.401 -5.342 -1.534 1.00 87.94 91 LYS A N 1
ATOM 738 C CA . LYS A 1 91 ? 11.343 -4.920 -0.139 1.00 87.94 91 LYS A CA 1
ATOM 739 C C . LYS A 1 91 ? 12.102 -3.623 0.056 1.00 87.94 91 LYS A C 1
ATOM 741 O O . LYS A 1 91 ? 13.313 -3.584 -0.148 1.00 87.94 91 LYS A O 1
ATOM 746 N N . ILE A 1 92 ? 11.389 -2.576 0.455 1.00 87.06 92 ILE A N 1
ATOM 747 C CA . ILE A 1 92 ? 11.941 -1.241 0.675 1.00 87.06 92 ILE A CA 1
ATOM 748 C C . ILE A 1 92 ? 11.748 -0.864 2.139 1.00 87.06 92 ILE A C 1
ATOM 750 O O . ILE A 1 92 ? 10.625 -0.819 2.644 1.00 87.06 92 ILE A O 1
ATOM 754 N N . LYS A 1 93 ? 12.853 -0.555 2.815 1.00 87.00 93 LYS A N 1
ATOM 755 C CA . LYS A 1 93 ? 12.865 -0.004 4.171 1.00 87.00 93 LYS A CA 1
ATOM 756 C C . LYS A 1 93 ? 13.346 1.440 4.132 1.00 87.00 93 LYS A C 1
ATOM 758 O O . LYS A 1 93 ? 14.357 1.740 3.500 1.00 87.00 93 LYS A O 1
ATOM 763 N N . GLN A 1 94 ? 12.657 2.318 4.857 1.00 84.19 94 GLN A N 1
ATOM 764 C CA . GLN A 1 94 ? 13.039 3.727 5.015 1.00 84.19 94 GLN A CA 1
ATOM 765 C C . GLN A 1 94 ? 13.181 4.450 3.663 1.00 84.19 94 GLN A C 1
ATOM 767 O O . GLN A 1 94 ? 14.176 5.118 3.397 1.00 84.19 94 GLN A O 1
ATOM 772 N N . GLY A 1 95 ? 12.190 4.274 2.784 1.00 84.25 95 GLY A N 1
ATOM 773 C CA . GLY A 1 95 ? 12.155 4.930 1.474 1.00 84.25 95 GLY A CA 1
ATOM 774 C C . GLY A 1 95 ? 11.523 6.324 1.527 1.00 84.25 95 GLY A C 1
ATOM 775 O O . GLY A 1 95 ? 10.502 6.498 2.188 1.00 84.25 95 GLY A O 1
ATOM 776 N N . VAL A 1 96 ? 12.073 7.301 0.807 1.00 87.62 96 VAL A N 1
ATOM 777 C CA . VAL A 1 96 ? 11.481 8.632 0.606 1.00 87.62 96 VAL A CA 1
ATOM 778 C C . VAL A 1 96 ? 11.337 8.903 -0.888 1.00 87.62 96 VAL A C 1
ATOM 780 O O . VAL A 1 96 ? 12.330 9.021 -1.602 1.00 87.62 96 VAL A O 1
ATOM 783 N N . PHE A 1 97 ? 10.099 9.035 -1.348 1.00 90.12 97 PHE A N 1
ATOM 784 C CA . PHE A 1 97 ? 9.753 9.334 -2.734 1.00 90.12 97 PHE A CA 1
ATOM 785 C C . PHE A 1 97 ? 9.144 10.731 -2.789 1.00 90.12 97 PHE A C 1
ATOM 787 O O . PHE A 1 97 ? 8.073 10.968 -2.227 1.00 90.12 97 PHE A O 1
ATOM 794 N N . GLU A 1 98 ? 9.852 11.682 -3.396 1.00 88.12 98 GLU A N 1
ATOM 795 C CA . GLU A 1 98 ? 9.377 13.065 -3.494 1.00 88.12 98 GLU A CA 1
ATOM 796 C C . GLU A 1 98 ? 8.425 13.271 -4.674 1.00 88.12 98 GLU A C 1
ATOM 798 O O . GLU A 1 98 ? 7.506 14.077 -4.569 1.00 88.12 98 GLU A O 1
ATOM 803 N N . GLY A 1 99 ? 8.630 12.532 -5.767 1.00 87.44 99 GLY A N 1
ATOM 804 C CA . GLY A 1 99 ? 7.767 12.562 -6.944 1.00 87.44 99 GLY A CA 1
ATOM 805 C C . GLY A 1 99 ? 6.638 11.529 -6.913 1.00 87.44 99 GLY A C 1
ATOM 806 O O . GLY A 1 99 ? 6.514 10.735 -5.979 1.00 87.44 99 GLY A O 1
ATOM 807 N N . ASN A 1 100 ? 5.829 11.536 -7.973 1.00 89.88 100 ASN A N 1
ATOM 808 C CA . ASN A 1 100 ? 4.777 10.542 -8.192 1.00 89.88 100 ASN A CA 1
ATOM 809 C C . ASN A 1 100 ? 5.387 9.183 -8.532 1.00 89.88 100 ASN A C 1
ATOM 811 O O . ASN A 1 100 ? 6.410 9.130 -9.211 1.00 89.88 100 ASN A O 1
ATOM 815 N N . VAL A 1 101 ? 4.753 8.100 -8.097 1.00 92.56 101 VAL A N 1
ATOM 816 C CA . VAL A 1 101 ? 5.167 6.726 -8.390 1.00 92.56 101 VAL A CA 1
ATOM 817 C C . VAL A 1 101 ? 4.022 6.025 -9.109 1.00 92.56 101 VAL A C 1
ATOM 819 O O . VAL A 1 101 ? 2.996 5.729 -8.505 1.00 92.56 101 VAL A O 1
ATOM 822 N N . ASP A 1 102 ? 4.203 5.771 -10.400 1.00 92.38 102 ASP A N 1
ATOM 823 C CA . ASP A 1 102 ? 3.233 5.071 -11.242 1.00 92.38 102 ASP A CA 1
ATOM 824 C C . ASP A 1 102 ? 3.736 3.657 -11.534 1.00 92.38 102 ASP A C 1
ATOM 826 O O . ASP A 1 102 ? 4.733 3.492 -12.237 1.00 92.38 102 ASP A O 1
ATOM 830 N N . MET A 1 103 ? 3.061 2.652 -10.973 1.00 90.25 103 MET A N 1
ATOM 831 C CA . MET A 1 103 ? 3.363 1.226 -11.138 1.00 90.25 103 MET A CA 1
ATOM 832 C C . MET A 1 103 ? 2.273 0.500 -11.936 1.00 90.25 103 MET A C 1
ATOM 834 O O . MET A 1 103 ? 2.092 -0.705 -11.777 1.00 90.25 103 MET A O 1
ATOM 838 N N . THR A 1 104 ? 1.511 1.212 -12.763 1.00 89.31 104 THR A N 1
ATOM 839 C CA . THR A 1 104 ? 0.413 0.604 -13.523 1.00 89.31 104 THR A CA 1
ATOM 840 C C . THR A 1 104 ? 0.912 -0.485 -14.479 1.00 89.31 104 THR A C 1
ATOM 842 O O . THR A 1 104 ? 1.896 -0.314 -15.203 1.00 89.31 104 THR A O 1
ATOM 845 N N . GLY A 1 105 ? 0.242 -1.641 -14.459 1.00 83.94 105 GLY A N 1
ATOM 846 C CA . GLY A 1 105 ? 0.574 -2.779 -15.326 1.00 83.94 105 GLY A CA 1
ATOM 847 C C . GLY A 1 105 ? 1.926 -3.449 -15.047 1.00 83.94 105 GLY A C 1
ATOM 848 O O . GLY A 1 105 ? 2.400 -4.218 -15.878 1.00 83.94 105 GLY A O 1
ATOM 849 N N . CYS A 1 106 ? 2.579 -3.160 -13.918 1.00 87.38 106 CYS A N 1
ATOM 850 C CA . CYS A 1 106 ? 3.787 -3.876 -13.514 1.00 87.38 106 CYS A CA 1
ATOM 851 C C . CYS A 1 106 ? 3.521 -5.358 -13.220 1.00 87.38 106 CYS A C 1
ATOM 853 O O . CYS A 1 106 ? 2.504 -5.733 -12.644 1.00 87.38 106 CYS A O 1
ATOM 855 N N . GLU A 1 107 ? 4.512 -6.200 -13.478 1.00 84.56 107 GLU A N 1
ATOM 856 C CA . GLU A 1 107 ? 4.516 -7.575 -12.989 1.00 84.56 107 GLU A CA 1
ATOM 857 C C . GLU A 1 107 ? 5.200 -7.605 -11.620 1.00 84.56 107 GLU A C 1
ATOM 859 O O . GLU A 1 107 ? 6.431 -7.603 -11.526 1.00 84.56 107 GLU A O 1
ATOM 864 N N . ILE A 1 108 ? 4.412 -7.591 -10.541 1.00 85.31 108 ILE A N 1
ATOM 865 C CA . ILE A 1 108 ? 4.930 -7.609 -9.168 1.00 85.31 108 ILE A CA 1
ATOM 866 C C . ILE A 1 108 ? 4.185 -8.607 -8.284 1.00 85.31 108 ILE A C 1
ATOM 868 O O . ILE A 1 108 ? 3.077 -8.371 -7.825 1.00 85.31 108 ILE A O 1
ATOM 872 N N . SER A 1 109 ? 4.838 -9.722 -7.962 1.00 81.31 109 SER A N 1
ATOM 873 C CA . SER A 1 109 ? 4.225 -10.759 -7.123 1.00 81.31 109 SER A CA 1
ATOM 874 C C . SER A 1 109 ? 4.224 -10.414 -5.630 1.00 81.31 109 SER A C 1
ATOM 876 O O . SER A 1 109 ? 3.291 -10.772 -4.910 1.00 81.31 109 SER A O 1
ATOM 878 N N . SER A 1 110 ? 5.261 -9.723 -5.145 1.00 86.25 110 SER A N 1
ATOM 879 C CA . SER A 1 110 ? 5.442 -9.415 -3.723 1.00 86.25 110 SER A CA 1
ATOM 880 C C . SER A 1 110 ? 6.019 -8.019 -3.514 1.00 86.25 110 SER A C 1
ATOM 882 O O . SER A 1 110 ? 7.093 -7.707 -4.040 1.00 86.25 110 SER A O 1
ATOM 884 N N . LEU A 1 111 ? 5.338 -7.218 -2.688 1.00 88.88 111 LEU A N 1
ATOM 885 C CA . LEU A 1 111 ? 5.747 -5.862 -2.321 1.00 88.88 111 LEU A CA 1
ATOM 886 C C . LEU A 1 111 ? 5.699 -5.654 -0.803 1.00 88.88 111 LEU A C 1
ATOM 888 O O . LEU A 1 111 ? 4.640 -5.724 -0.173 1.00 88.88 111 LEU A O 1
ATOM 892 N N . GLU A 1 112 ? 6.859 -5.346 -0.228 1.00 90.38 112 GLU A N 1
ATOM 893 C CA . GLU A 1 112 ? 7.027 -4.994 1.178 1.00 90.38 112 GLU A CA 1
ATOM 894 C C . GLU A 1 112 ? 7.562 -3.567 1.322 1.00 90.38 112 GLU A C 1
ATOM 896 O O . GLU A 1 112 ? 8.686 -3.261 0.929 1.00 90.38 112 GLU A O 1
ATOM 901 N N . LEU A 1 113 ? 6.776 -2.691 1.941 1.00 89.44 113 LEU A N 1
ATOM 902 C CA . LEU A 1 113 ? 7.154 -1.316 2.253 1.00 89.44 113 LEU A CA 1
ATOM 903 C C . LEU A 1 113 ? 7.184 -1.137 3.768 1.00 89.44 113 LEU A C 1
ATOM 905 O O . LEU A 1 113 ? 6.194 -1.406 4.448 1.00 89.44 113 LEU A O 1
ATOM 909 N N . GLN A 1 114 ? 8.302 -0.662 4.310 1.00 88.75 114 GLN A N 1
ATOM 910 C CA . GLN A 1 114 ? 8.451 -0.405 5.738 1.00 88.75 114 GLN A CA 1
ATOM 911 C C . GLN A 1 114 ? 8.982 1.005 5.983 1.00 88.75 114 GLN A C 1
ATOM 913 O O . GLN A 1 114 ? 10.096 1.341 5.587 1.00 88.75 114 GLN A O 1
ATOM 918 N N . THR A 1 115 ? 8.210 1.814 6.711 1.00 86.31 115 THR A N 1
ATOM 919 C CA . THR A 1 115 ? 8.599 3.182 7.089 1.00 86.31 115 THR A CA 1
ATOM 920 C C . THR A 1 115 ? 8.895 4.051 5.857 1.00 86.31 115 THR A C 1
ATOM 922 O O . THR A 1 115 ? 9.894 4.766 5.814 1.00 86.31 115 THR A O 1
ATOM 925 N N . CYS A 1 116 ? 8.058 3.944 4.821 1.00 85.00 116 CYS A N 1
ATOM 926 C CA . CYS A 1 116 ? 8.222 4.674 3.564 1.00 85.00 116 CYS A CA 1
ATOM 927 C C . CYS A 1 116 ? 7.348 5.933 3.528 1.00 85.00 116 CYS A C 1
ATOM 929 O O . CYS A 1 116 ? 6.177 5.886 3.902 1.00 85.00 116 CYS A O 1
ATOM 931 N N . LYS A 1 117 ? 7.897 7.040 3.028 1.00 90.31 117 LYS A N 1
ATOM 932 C CA . LYS A 1 117 ? 7.197 8.312 2.841 1.00 90.31 117 LYS A CA 1
ATOM 933 C C . LYS A 1 117 ? 7.112 8.658 1.356 1.00 90.31 117 LYS A C 1
ATOM 935 O O . LYS A 1 117 ? 8.133 8.788 0.690 1.00 90.31 117 LYS A O 1
ATOM 940 N N . PHE A 1 118 ? 5.898 8.854 0.868 1.00 91.19 118 PHE A N 1
ATOM 941 C CA . PHE A 1 118 ? 5.566 9.287 -0.481 1.00 91.19 118 PHE A CA 1
ATOM 942 C C . PHE A 1 118 ? 4.974 10.692 -0.392 1.00 91.19 118 PHE A C 1
ATOM 944 O O . PHE A 1 118 ? 3.904 10.884 0.187 1.00 91.19 118 PHE A O 1
ATOM 951 N N . LYS A 1 119 ? 5.691 11.688 -0.912 1.00 89.25 119 LYS A N 1
ATOM 952 C CA . LYS A 1 119 ? 5.163 13.053 -1.028 1.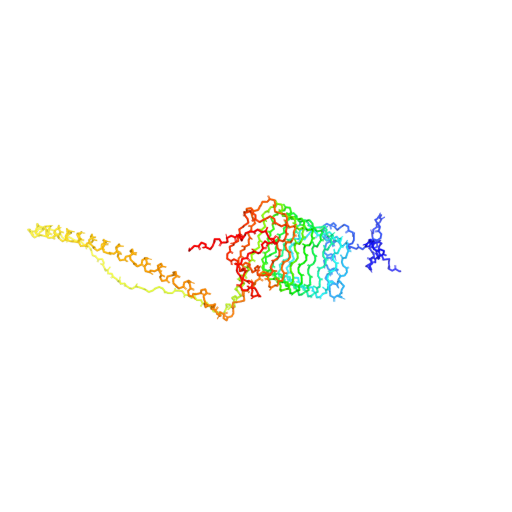00 89.25 119 LYS A CA 1
ATOM 953 C C . LYS A 1 119 ? 4.183 13.144 -2.198 1.00 89.25 119 LYS A C 1
ATOM 955 O O . LYS A 1 119 ? 3.126 13.738 -2.039 1.00 89.25 119 LYS A O 1
ATOM 960 N N . GLY A 1 120 ? 4.512 12.512 -3.325 1.00 88.00 120 GLY A N 1
ATOM 961 C CA . GLY A 1 120 ? 3.629 12.408 -4.483 1.00 88.00 120 GLY A CA 1
ATOM 962 C C . GLY A 1 120 ? 2.577 11.303 -4.367 1.00 88.00 120 GLY A C 1
ATOM 963 O O . GLY A 1 120 ? 2.483 10.582 -3.367 1.00 88.00 120 GLY A O 1
ATOM 964 N N . SER A 1 121 ? 1.784 11.179 -5.425 1.00 90.12 121 SER A N 1
ATOM 965 C CA . SER A 1 121 ? 0.796 10.115 -5.607 1.00 90.12 121 SER A CA 1
ATOM 966 C C . SER A 1 121 ? 1.440 8.752 -5.879 1.00 90.12 121 SER A C 1
ATOM 968 O O . SER A 1 121 ? 2.526 8.663 -6.453 1.00 90.12 121 SER A O 1
ATOM 970 N N . VAL A 1 122 ? 0.762 7.685 -5.453 1.00 93.12 122 VAL A N 1
ATOM 971 C CA . VAL A 1 122 ? 1.163 6.292 -5.689 1.00 93.12 122 VAL A CA 1
ATOM 972 C C . VAL A 1 122 ? 0.034 5.587 -6.426 1.00 93.12 122 VAL A C 1
ATOM 974 O O . VAL A 1 122 ? -1.068 5.493 -5.882 1.00 93.12 122 VAL A O 1
ATOM 977 N N . ASP A 1 123 ? 0.311 5.093 -7.631 1.00 93.88 123 ASP A N 1
ATOM 978 C CA . ASP A 1 123 ? -0.646 4.356 -8.459 1.00 93.88 123 ASP A CA 1
ATOM 979 C C . ASP A 1 123 ? -0.217 2.895 -8.634 1.00 93.88 123 ASP A C 1
ATOM 981 O O . ASP A 1 123 ? 0.870 2.597 -9.128 1.00 93.88 123 ASP A O 1
ATOM 985 N N . LEU A 1 124 ? -1.087 1.993 -8.189 1.00 91.81 124 LEU A N 1
ATOM 986 C CA . LEU A 1 124 ? -0.949 0.540 -8.204 1.00 91.81 124 LEU A CA 1
ATOM 987 C C . LEU A 1 124 ? -2.054 -0.117 -9.047 1.00 91.81 124 LEU A C 1
ATOM 989 O O . LEU A 1 124 ? -2.381 -1.281 -8.825 1.00 91.81 124 LEU A O 1
ATOM 993 N N . SER A 1 125 ? -2.705 0.629 -9.942 1.00 91.94 125 SER A N 1
ATOM 994 C CA . SER A 1 125 ? -3.900 0.146 -10.638 1.00 91.94 125 SER A CA 1
ATOM 995 C C . SER A 1 125 ? -3.610 -1.009 -11.602 1.00 91.94 125 SER A C 1
ATOM 997 O O . SER A 1 125 ? -2.604 -1.008 -12.315 1.00 91.94 125 SER A O 1
ATOM 999 N N . GLY A 1 126 ? -4.532 -1.976 -11.644 1.00 86.12 126 GLY A N 1
ATOM 1000 C CA . GLY A 1 126 ? -4.458 -3.141 -12.533 1.00 86.12 126 GLY A CA 1
ATOM 1001 C C . GLY A 1 126 ? -3.38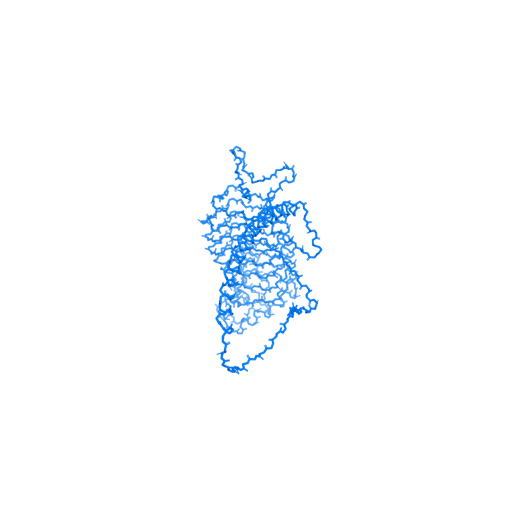9 -4.170 -12.157 1.00 86.12 126 GLY A C 1
ATOM 1002 O O . GLY A 1 126 ? -2.952 -4.926 -13.019 1.00 86.12 126 GLY A O 1
ATOM 1003 N N . LEU A 1 127 ? -2.935 -4.173 -10.900 1.00 89.81 127 LEU A N 1
ATOM 1004 C CA . LEU A 1 127 ? -1.920 -5.102 -10.403 1.00 89.81 127 LEU A CA 1
ATOM 1005 C C . LEU A 1 127 ? -2.523 -6.344 -9.741 1.00 89.81 127 LEU A C 1
ATOM 1007 O O . LEU A 1 127 ? -3.625 -6.314 -9.187 1.00 89.81 127 LEU A O 1
ATOM 1011 N N . GLU A 1 128 ? -1.741 -7.420 -9.723 1.00 88.56 128 GLU A N 1
ATOM 1012 C CA . GLU A 1 128 ? -2.042 -8.635 -8.969 1.00 88.56 128 GLU A CA 1
ATOM 1013 C C . GLU A 1 128 ? -0.900 -8.943 -7.998 1.00 88.56 128 GLU A C 1
ATOM 1015 O O . GLU A 1 128 ? 0.242 -9.136 -8.408 1.00 88.56 128 GLU A O 1
ATOM 1020 N N . PHE A 1 129 ? -1.203 -9.000 -6.701 1.00 86.75 129 PHE A N 1
ATOM 1021 C CA . PHE A 1 129 ? -0.230 -9.281 -5.651 1.00 86.75 129 PHE A CA 1
ATOM 1022 C C . PHE A 1 129 ? -0.496 -10.640 -5.015 1.00 86.75 129 PHE A C 1
ATOM 1024 O O . PHE A 1 129 ? -1.557 -10.875 -4.435 1.00 86.75 129 PHE A O 1
ATOM 1031 N N . SER A 1 130 ? 0.518 -11.501 -5.006 1.00 86.69 130 SER A N 1
ATOM 1032 C CA . SER A 1 130 ? 0.526 -12.695 -4.156 1.00 86.69 130 SER A CA 1
ATOM 1033 C C . SER A 1 130 ? 0.797 -12.338 -2.693 1.00 86.69 130 SER A C 1
ATOM 1035 O O . SER A 1 130 ? 0.344 -13.042 -1.801 1.00 86.69 130 SER A O 1
ATOM 1037 N N . PHE A 1 131 ? 1.524 -11.249 -2.424 1.00 84.69 131 PHE A N 1
ATOM 1038 C CA . PHE A 1 131 ? 1.765 -10.749 -1.071 1.00 84.69 131 PHE A CA 1
ATOM 1039 C C . PHE A 1 131 ? 1.947 -9.227 -1.065 1.00 84.69 131 PHE A C 1
ATOM 1041 O O . PHE A 1 131 ? 2.768 -8.691 -1.813 1.00 84.69 131 PHE A O 1
ATOM 1048 N N . PHE A 1 132 ? 1.208 -8.521 -0.203 1.00 90.00 132 PHE A N 1
ATOM 1049 C CA . PHE A 1 132 ? 1.320 -7.067 -0.077 1.00 90.00 132 PHE A CA 1
ATOM 1050 C C . PHE A 1 132 ? 1.351 -6.632 1.388 1.00 90.00 132 PHE A C 1
ATOM 1052 O O . PHE A 1 132 ? 0.389 -6.817 2.141 1.00 90.00 132 PHE A O 1
ATOM 1059 N N . LYS A 1 133 ? 2.445 -5.975 1.783 1.00 90.94 133 LYS A N 1
ATOM 1060 C CA . LYS A 1 133 ? 2.618 -5.455 3.139 1.00 90.94 133 LYS A CA 1
ATOM 1061 C C . LYS A 1 133 ? 3.217 -4.059 3.125 1.00 90.94 133 LYS A C 1
ATOM 1063 O O . LYS A 1 133 ? 4.402 -3.879 2.872 1.00 90.94 133 LYS A O 1
ATOM 1068 N N . ALA A 1 134 ? 2.419 -3.077 3.514 1.00 90.38 134 ALA A N 1
ATOM 1069 C CA . ALA A 1 134 ? 2.843 -1.701 3.709 1.00 90.38 134 ALA A CA 1
ATOM 1070 C C . ALA A 1 134 ? 2.714 -1.316 5.188 1.00 90.38 134 ALA A C 1
ATOM 1072 O O . ALA A 1 134 ? 1.620 -1.084 5.693 1.00 90.38 134 ALA A O 1
ATOM 1073 N N . ALA A 1 135 ? 3.833 -1.270 5.907 1.00 86.38 135 ALA A N 1
ATOM 1074 C CA . ALA A 1 135 ? 3.880 -0.959 7.328 1.00 86.38 135 ALA A CA 1
ATOM 1075 C C . ALA A 1 135 ? 4.440 0.445 7.585 1.00 86.38 135 ALA A C 1
ATOM 1077 O O . ALA A 1 135 ? 5.566 0.759 7.200 1.00 86.38 135 ALA A O 1
ATOM 1078 N N . SER A 1 136 ? 3.679 1.261 8.316 1.00 86.19 136 SER A N 1
ATOM 1079 C CA . SER A 1 136 ? 4.045 2.633 8.687 1.00 86.19 136 SER A CA 1
ATOM 1080 C C . SER A 1 136 ? 4.357 3.523 7.478 1.00 86.19 136 SER A C 1
ATOM 1082 O O . SER A 1 136 ? 5.356 4.240 7.484 1.00 86.19 136 SER A O 1
ATOM 1084 N N . ILE A 1 137 ? 3.522 3.462 6.439 1.00 87.81 137 ILE A N 1
ATOM 1085 C CA . ILE A 1 137 ? 3.674 4.309 5.252 1.00 87.81 137 ILE A CA 1
ATOM 1086 C C . ILE A 1 137 ? 3.034 5.690 5.447 1.00 87.81 137 ILE A C 1
ATOM 1088 O O . ILE A 1 137 ? 2.033 5.835 6.143 1.00 87.81 137 ILE A O 1
ATOM 1092 N N . GLU A 1 138 ? 3.582 6.721 4.820 1.00 88.56 138 GLU A N 1
ATOM 1093 C CA . GLU A 1 138 ? 2.982 8.056 4.784 1.00 88.56 138 GLU A CA 1
ATOM 1094 C C . GLU A 1 138 ? 2.824 8.482 3.326 1.00 88.56 138 GLU A C 1
ATOM 1096 O O . GLU A 1 138 ? 3.826 8.641 2.642 1.00 88.56 138 GLU A O 1
ATOM 1101 N N . VAL A 1 139 ? 1.592 8.662 2.849 1.00 89.69 139 VAL A N 1
ATOM 1102 C CA . VAL A 1 139 ? 1.294 9.171 1.500 1.00 89.69 139 VAL A CA 1
ATOM 1103 C C . VAL A 1 139 ? 0.657 10.547 1.643 1.00 89.69 139 VAL A C 1
ATOM 1105 O O . VAL A 1 139 ? -0.400 10.678 2.267 1.00 89.69 139 VAL A O 1
ATOM 1108 N N . GLU A 1 140 ? 1.318 11.586 1.133 1.00 87.31 140 GLU A N 1
ATOM 1109 C CA . GLU A 1 140 ? 0.857 12.970 1.289 1.00 87.31 140 GLU A CA 1
ATOM 1110 C C . GLU A 1 140 ? -0.208 13.365 0.268 1.00 87.31 140 GLU A C 1
ATOM 1112 O O . GLU A 1 140 ? -1.124 14.112 0.614 1.00 87.31 140 GLU A O 1
ATOM 1117 N N . GLU A 1 141 ? -0.128 12.825 -0.945 1.00 89.81 141 GLU A N 1
ATOM 1118 C CA . GLU A 1 141 ? -1.146 12.985 -1.978 1.00 89.81 141 GLU A CA 1
ATOM 1119 C C . GLU A 1 141 ? -2.112 11.788 -2.002 1.00 89.81 141 GLU A C 1
ATOM 1121 O O . GLU A 1 141 ? -2.710 11.439 -0.977 1.00 89.81 141 GLU A O 1
ATOM 1126 N N . SER A 1 142 ? -2.312 11.187 -3.176 1.00 89.31 142 SER A N 1
ATOM 1127 C CA . SER A 1 142 ? -3.322 10.165 -3.425 1.00 89.31 142 SER A CA 1
ATOM 1128 C C . SER A 1 142 ? -2.706 8.775 -3.512 1.00 89.31 142 SER A C 1
ATOM 1130 O O . SER A 1 142 ? -1.705 8.573 -4.194 1.00 89.31 142 SER A O 1
ATOM 1132 N N . PHE A 1 143 ? -3.339 7.817 -2.842 1.00 91.94 143 PHE A N 1
ATOM 1133 C CA . PHE A 1 143 ? -3.045 6.396 -2.971 1.00 91.94 143 PHE A CA 1
ATOM 1134 C C . PHE A 1 143 ? -4.124 5.744 -3.838 1.00 91.94 143 PHE A C 1
ATOM 1136 O O . PHE A 1 143 ? -5.298 5.713 -3.455 1.00 91.94 143 PHE A O 1
ATOM 1143 N N . ILE A 1 144 ? -3.737 5.252 -5.010 1.00 92.50 144 ILE A N 1
ATOM 1144 C CA . ILE A 1 144 ? -4.638 4.716 -6.027 1.00 92.50 144 ILE A CA 1
ATOM 1145 C C . ILE A 1 144 ? -4.325 3.232 -6.204 1.00 92.50 144 ILE A C 1
ATOM 1147 O O . ILE A 1 144 ? -3.267 2.859 -6.687 1.00 92.50 144 ILE A O 1
ATOM 1151 N N . ALA A 1 145 ? -5.255 2.378 -5.802 1.00 90.56 145 ALA A N 1
ATOM 1152 C CA . ALA A 1 145 ? -5.227 0.942 -6.024 1.00 90.56 145 ALA A CA 1
ATOM 1153 C C . ALA A 1 145 ? -6.578 0.546 -6.627 1.00 90.56 145 ALA A C 1
ATOM 1155 O O . ALA A 1 145 ? -7.466 0.087 -5.919 1.00 90.56 145 ALA A O 1
ATOM 1156 N N . LYS A 1 146 ? -6.776 0.803 -7.923 1.00 90.38 146 LYS A N 1
ATOM 1157 C CA . LYS A 1 146 ? -8.021 0.468 -8.626 1.00 90.38 146 LYS A CA 1
ATOM 1158 C C . LYS A 1 146 ? -7.880 -0.872 -9.342 1.00 90.38 146 LYS A C 1
ATOM 1160 O O . LYS A 1 146 ? -6.868 -1.096 -10.000 1.00 90.38 146 LYS A O 1
ATOM 1165 N N . GLU A 1 147 ? -8.914 -1.713 -9.271 1.00 90.06 147 GLU A N 1
ATOM 1166 C CA . GLU A 1 147 ? -8.954 -2.997 -9.998 1.00 90.06 147 GLU A CA 1
ATOM 1167 C C . GLU A 1 147 ? -7.729 -3.875 -9.667 1.00 90.06 147 GLU A C 1
ATOM 1169 O O . GLU A 1 147 ? -7.107 -4.458 -10.548 1.00 90.06 147 GLU A O 1
ATOM 1174 N N . VAL A 1 148 ? -7.361 -3.921 -8.380 1.00 90.31 148 VAL A N 1
ATOM 1175 C CA . VAL A 1 148 ? -6.209 -4.685 -7.877 1.00 90.31 148 VAL A CA 1
ATOM 1176 C C . VAL A 1 148 ? -6.672 -5.984 -7.233 1.00 90.31 148 VAL A C 1
ATOM 1178 O O . VAL A 1 148 ? -7.617 -5.996 -6.435 1.00 90.31 148 VAL A O 1
ATOM 1181 N N . LYS A 1 149 ? -5.975 -7.078 -7.536 1.00 90.81 149 LYS A N 1
ATOM 1182 C CA . LYS A 1 149 ? -6.226 -8.391 -6.941 1.00 90.81 149 LYS A CA 1
ATOM 1183 C C . LYS A 1 149 ? -5.148 -8.726 -5.915 1.00 90.81 149 LYS A C 1
ATOM 1185 O O . LYS A 1 149 ? -3.965 -8.762 -6.231 1.00 90.81 149 LYS A O 1
ATOM 1190 N N . PHE A 1 150 ? -5.555 -8.978 -4.678 1.00 88.81 150 PHE A N 1
ATOM 1191 C CA . PHE A 1 150 ? -4.677 -9.415 -3.596 1.00 88.81 150 PHE A CA 1
ATOM 1192 C C . PHE A 1 150 ? -4.968 -10.883 -3.288 1.00 88.81 150 PHE A C 1
ATOM 1194 O O . PHE A 1 150 ? -5.920 -11.196 -2.571 1.00 88.81 150 PHE A O 1
ATOM 1201 N N . ASP A 1 151 ? -4.154 -11.777 -3.845 1.00 86.88 151 ASP A N 1
ATOM 1202 C CA . ASP A 1 151 ? -4.333 -13.223 -3.709 1.00 86.88 151 ASP A CA 1
ATOM 1203 C C . ASP A 1 151 ? -3.842 -13.774 -2.364 1.00 86.88 151 ASP A C 1
ATOM 1205 O O . ASP A 1 151 ? -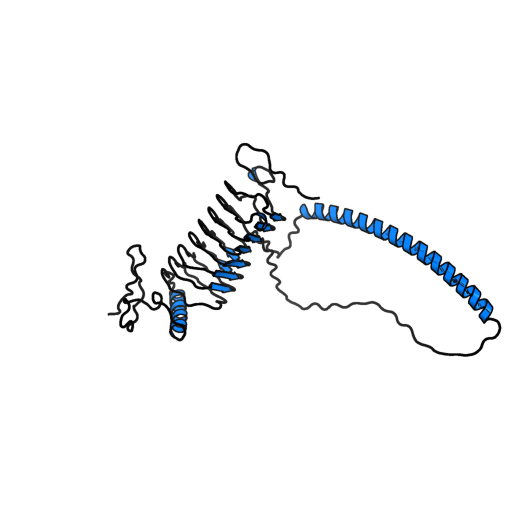4.373 -14.771 -1.876 1.00 86.88 151 ASP A O 1
ATOM 1209 N N . GLY A 1 152 ? -2.879 -13.107 -1.723 1.00 83.19 152 GLY A N 1
ATOM 1210 C CA . GLY A 1 152 ? -2.428 -13.443 -0.370 1.00 83.19 152 GLY A CA 1
ATOM 1211 C C . GLY A 1 152 ? -2.835 -12.426 0.690 1.00 83.19 152 GLY A C 1
ATOM 1212 O O . GLY A 1 152 ? -3.823 -11.705 0.559 1.00 83.19 152 GLY A O 1
ATOM 1213 N N . GLU A 1 153 ? -2.078 -12.396 1.790 1.00 83.88 153 GLU A N 1
ATOM 1214 C CA . GLU A 1 153 ? -2.352 -11.474 2.892 1.00 83.88 153 GLU A CA 1
ATOM 1215 C C . GLU A 1 153 ? -2.118 -10.020 2.469 1.00 83.88 153 GLU A C 1
ATOM 1217 O O . GLU A 1 153 ? -1.062 -9.662 1.941 1.00 83.88 153 GLU A O 1
ATOM 1222 N N . PHE A 1 154 ? -3.109 -9.179 2.764 1.00 89.31 154 PHE A N 1
ATOM 1223 C CA . PHE A 1 154 ? -3.043 -7.740 2.586 1.00 89.31 154 PHE A CA 1
ATOM 1224 C C . PHE A 1 154 ? -2.895 -7.046 3.942 1.00 89.31 154 PHE A C 1
ATOM 1226 O O . PHE A 1 154 ? -3.725 -7.199 4.849 1.00 89.31 154 PHE A O 1
ATOM 1233 N N . PHE A 1 155 ? -1.859 -6.219 4.065 1.00 90.12 155 PHE A N 1
ATOM 1234 C CA . PHE A 1 155 ? -1.619 -5.405 5.250 1.00 90.12 155 PHE A CA 1
ATOM 1235 C C . PHE A 1 155 ? -1.234 -3.979 4.870 1.00 90.12 155 PHE A C 1
ATOM 1237 O O . PHE A 1 155 ? -0.247 -3.764 4.166 1.00 90.12 155 PHE A O 1
ATOM 1244 N N . ILE A 1 156 ? -1.955 -2.998 5.415 1.00 90.88 156 ILE A N 1
ATOM 1245 C CA . ILE A 1 156 ? -1.606 -1.582 5.287 1.00 90.88 156 ILE A CA 1
ATOM 1246 C C . ILE A 1 156 ? -1.717 -0.859 6.632 1.00 90.88 156 ILE A C 1
ATOM 1248 O O . ILE A 1 156 ? -2.705 -0.983 7.366 1.00 90.88 156 ILE A O 1
ATOM 1252 N N . SER A 1 157 ? -0.686 -0.087 6.968 1.00 86.50 157 SER A N 1
ATOM 1253 C CA . SER A 1 157 ? -0.648 0.745 8.165 1.00 86.50 157 SER A CA 1
ATOM 1254 C C . SER A 1 157 ? 0.135 2.033 7.925 1.00 86.50 157 SER A C 1
ATOM 1256 O O . SER A 1 157 ? 1.088 2.041 7.146 1.00 86.50 157 SER A O 1
ATOM 1258 N N . GLY A 1 158 ? -0.261 3.132 8.576 1.00 82.44 158 GLY A N 1
ATOM 1259 C CA . GLY A 1 158 ? 0.322 4.448 8.304 1.00 82.44 158 GLY A CA 1
ATOM 1260 C C . GLY A 1 158 ? -0.693 5.589 8.224 1.00 82.44 158 GLY A C 1
ATOM 1261 O O . GLY A 1 158 ? -1.700 5.577 8.933 1.00 82.44 158 GLY A O 1
ATOM 1262 N N . ALA A 1 159 ? -0.423 6.563 7.350 1.00 81.56 159 ALA A N 1
ATOM 1263 C CA . ALA A 1 159 ? -1.315 7.672 7.012 1.00 81.56 159 ALA A CA 1
ATOM 1264 C C . ALA A 1 159 ? -1.384 7.927 5.505 1.00 81.56 159 ALA A C 1
ATOM 1266 O O . ALA A 1 159 ? -0.373 8.190 4.864 1.00 81.56 159 ALA A O 1
ATOM 1267 N N . LEU A 1 160 ? -2.604 7.967 4.981 1.00 85.44 160 LEU A N 1
ATOM 1268 C CA . LEU A 1 160 ? -2.944 8.456 3.650 1.00 85.44 160 LEU A CA 1
ATOM 1269 C C . LEU A 1 160 ? -3.642 9.811 3.842 1.00 85.44 160 LEU A C 1
ATOM 1271 O O . LEU A 1 160 ? -4.723 9.888 4.440 1.00 85.44 160 LEU A O 1
ATOM 1275 N N . LYS A 1 161 ? -2.969 10.906 3.463 1.00 82.00 161 LYS A N 1
ATOM 1276 C CA . LYS A 1 161 ? -3.376 12.275 3.825 1.00 82.00 161 LYS A CA 1
ATOM 1277 C C . LYS A 1 161 ? -4.520 12.816 2.973 1.00 82.00 161 LYS A C 1
ATOM 1279 O O . LYS A 1 161 ? -5.448 13.393 3.539 1.00 82.00 161 LYS A O 1
ATOM 1284 N N . GLN A 1 162 ? -4.461 12.643 1.654 1.00 82.31 162 GLN A N 1
ATOM 1285 C CA . GLN A 1 162 ? -5.542 13.061 0.763 1.00 82.31 162 GLN A CA 1
ATOM 1286 C C . GLN A 1 162 ? -6.456 11.874 0.448 1.00 82.31 162 GLN A C 1
ATOM 1288 O O . GLN A 1 162 ? -7.190 11.421 1.324 1.00 82.31 162 GLN A O 1
ATOM 1293 N N . SER A 1 163 ? -6.452 11.383 -0.791 1.00 83.06 163 SER A N 1
ATOM 1294 C CA . SER A 1 163 ? -7.413 10.384 -1.245 1.00 83.06 163 SER A CA 1
ATOM 1295 C C . SER A 1 163 ? -6.841 8.971 -1.190 1.00 83.06 163 SER A C 1
ATOM 1297 O O . SER A 1 163 ? -5.652 8.753 -1.422 1.00 83.06 163 SER A O 1
ATOM 1299 N N . ALA A 1 164 ? -7.702 8.010 -0.871 1.00 86.75 164 ALA A N 1
ATOM 1300 C CA . ALA A 1 164 ? -7.387 6.594 -0.964 1.00 86.75 164 ALA A CA 1
ATOM 1301 C C . ALA A 1 164 ? -8.470 5.903 -1.796 1.00 86.75 164 ALA A C 1
ATOM 1303 O O . ALA A 1 164 ? -9.647 5.940 -1.430 1.00 86.75 164 ALA A O 1
ATOM 1304 N N . ASN A 1 165 ? -8.086 5.303 -2.918 1.00 88.12 165 ASN A N 1
ATOM 1305 C CA . ASN A 1 165 ? -8.998 4.636 -3.839 1.00 88.12 165 ASN A CA 1
ATOM 1306 C C . ASN A 1 165 ? -8.669 3.145 -3.896 1.00 88.12 165 ASN A C 1
ATOM 1308 O O . ASN A 1 165 ? -7.576 2.780 -4.308 1.00 88.12 165 ASN A O 1
ATOM 1312 N N . PHE A 1 166 ? -9.621 2.315 -3.483 1.00 87.88 166 PHE A N 1
ATOM 1313 C CA . PHE A 1 166 ? -9.551 0.853 -3.499 1.00 87.88 166 PHE A CA 1
ATOM 1314 C C . PHE A 1 166 ? -10.712 0.255 -4.307 1.00 87.88 166 PHE A C 1
ATOM 1316 O O . PHE A 1 166 ? -11.180 -0.849 -4.024 1.00 87.88 166 PHE A O 1
ATOM 1323 N N . ASN A 1 167 ? -11.253 1.018 -5.257 1.00 85.06 167 ASN A N 1
ATOM 1324 C CA . ASN A 1 167 ? -12.427 0.597 -6.003 1.00 85.06 167 ASN A CA 1
ATOM 1325 C C . ASN A 1 167 ? -12.141 -0.659 -6.825 1.00 85.06 167 ASN A C 1
ATOM 1327 O O . ASN A 1 167 ? -11.118 -0.742 -7.513 1.00 85.06 167 ASN A O 1
ATOM 1331 N N . ARG A 1 168 ? -13.093 -1.600 -6.798 1.00 86.62 168 ARG A N 1
ATOM 1332 C CA . ARG A 1 168 ? -13.022 -2.884 -7.516 1.00 86.62 168 ARG A CA 1
ATOM 1333 C C . ARG A 1 168 ? -11.824 -3.748 -7.126 1.00 86.62 168 ARG A C 1
ATOM 1335 O O . ARG A 1 168 ? -11.354 -4.554 -7.924 1.00 86.62 168 ARG A O 1
ATOM 1342 N N . CYS A 1 169 ? -11.318 -3.581 -5.909 1.00 88.81 169 CYS A N 1
ATOM 1343 C CA . CYS A 1 169 ? -10.298 -4.473 -5.382 1.00 88.81 169 CYS A CA 1
ATOM 1344 C C . CYS A 1 169 ? -10.901 -5.805 -4.940 1.00 88.81 169 CYS A C 1
ATOM 1346 O O . CYS A 1 169 ? -11.989 -5.861 -4.355 1.00 88.81 169 CYS A O 1
ATOM 1348 N N . HIS A 1 170 ? -10.149 -6.875 -5.174 1.00 88.06 170 HIS A N 1
ATOM 1349 C CA . HIS A 1 170 ? -10.484 -8.214 -4.714 1.00 88.06 170 HIS A CA 1
ATOM 1350 C C . HIS A 1 170 ? -9.455 -8.678 -3.686 1.00 88.06 170 HIS A C 1
ATOM 1352 O O . HIS A 1 170 ? -8.259 -8.677 -3.965 1.00 88.06 170 HIS A O 1
ATOM 1358 N N . PHE A 1 171 ? -9.920 -9.079 -2.504 1.00 88.25 171 PHE A N 1
ATOM 1359 C CA . PHE A 1 171 ? -9.074 -9.632 -1.450 1.00 88.25 171 PHE A CA 1
ATOM 1360 C C . PHE A 1 171 ? -9.437 -11.103 -1.249 1.00 88.25 171 PHE A C 1
ATOM 1362 O O . PHE A 1 171 ? -10.492 -11.422 -0.687 1.00 88.25 171 PHE A O 1
ATOM 1369 N N . SER A 1 172 ? -8.558 -11.988 -1.716 1.00 83.56 172 SER A N 1
ATOM 1370 C CA . SER A 1 172 ? -8.754 -13.442 -1.677 1.00 83.56 172 SER A CA 1
ATOM 1371 C C . SER A 1 172 ? -8.491 -14.032 -0.285 1.00 83.56 172 SER A C 1
ATOM 1373 O O . SER A 1 172 ? -8.974 -15.115 0.034 1.00 83.56 172 SER A O 1
ATOM 1375 N N . SER A 1 173 ? -7.736 -13.321 0.559 1.00 85.31 173 SER A N 1
ATOM 1376 C CA . SER A 1 173 ? -7.351 -13.745 1.910 1.00 85.31 173 SER A CA 1
ATOM 1377 C C . SER A 1 173 ? -7.589 -12.622 2.935 1.00 85.31 173 SER A C 1
ATOM 1379 O O . SER A 1 173 ? -8.450 -11.756 2.764 1.00 85.31 173 SER A O 1
ATOM 1381 N N . LYS A 1 174 ? -6.840 -12.632 4.040 1.00 85.25 174 LYS A N 1
ATOM 1382 C CA . LYS A 1 174 ? -6.943 -11.673 5.139 1.00 85.25 174 LYS A CA 1
ATOM 1383 C C . LYS A 1 174 ? -6.568 -10.255 4.694 1.00 85.25 174 LYS A C 1
ATOM 1385 O O . LYS A 1 174 ? -5.457 -10.029 4.218 1.00 85.25 174 LYS A O 1
ATOM 1390 N N . ALA A 1 175 ? -7.444 -9.287 4.970 1.00 85.12 175 ALA A N 1
ATOM 1391 C CA . ALA A 1 175 ? -7.197 -7.866 4.732 1.00 85.12 175 ALA A CA 1
ATOM 1392 C C . ALA A 1 175 ? -7.178 -7.070 6.046 1.00 85.12 175 ALA A C 1
ATOM 1394 O O . ALA A 1 175 ? -8.144 -7.060 6.812 1.00 85.12 175 ALA A O 1
ATOM 1395 N N . THR A 1 176 ? -6.064 -6.391 6.321 1.00 85.06 176 THR A N 1
ATOM 1396 C CA . THR A 1 176 ? -5.844 -5.674 7.581 1.00 85.06 176 THR A CA 1
ATOM 1397 C C . THR A 1 176 ? -5.526 -4.202 7.336 1.00 85.06 176 THR A C 1
ATOM 1399 O O . THR A 1 176 ? -4.481 -3.866 6.780 1.00 85.06 176 THR A O 1
ATOM 1402 N N . PHE A 1 177 ? -6.407 -3.325 7.821 1.00 85.69 177 PHE A N 1
ATOM 1403 C CA . PHE A 1 177 ? -6.249 -1.872 7.783 1.00 85.69 177 PHE A CA 1
ATOM 1404 C C . PHE A 1 177 ? -6.040 -1.352 9.205 1.00 85.69 177 PHE A C 1
ATOM 1406 O O . PHE A 1 177 ? -6.946 -1.422 10.045 1.00 85.69 177 PHE A O 1
ATOM 1413 N N . ILE A 1 178 ? -4.843 -0.836 9.493 1.00 80.06 178 ILE A N 1
ATOM 1414 C CA . ILE A 1 178 ? -4.472 -0.408 10.847 1.00 80.06 178 ILE A CA 1
ATOM 1415 C C . ILE A 1 178 ? -4.085 1.064 10.879 1.00 80.06 178 ILE A C 1
ATOM 1417 O O . ILE A 1 178 ? -3.191 1.521 10.169 1.00 80.06 178 ILE A O 1
ATOM 1421 N N . GLN A 1 179 ? -4.698 1.787 11.813 1.00 71.44 179 GLN A N 1
ATOM 1422 C CA . GLN A 1 179 ? -4.197 3.079 12.249 1.00 71.44 179 GLN A CA 1
ATOM 1423 C C . GLN A 1 179 ? -2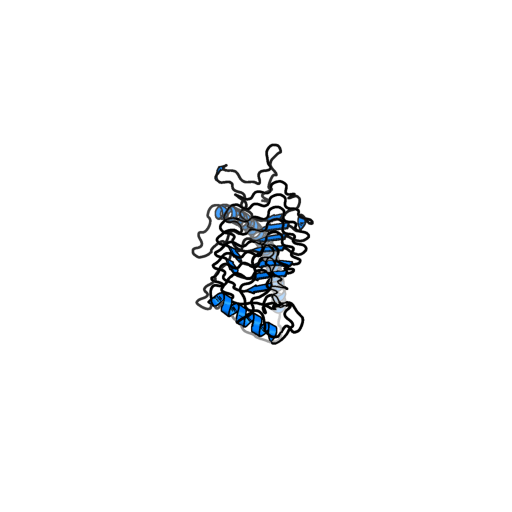.906 2.907 13.069 1.00 71.44 179 GLN A C 1
ATOM 1425 O O . GLN A 1 179 ? -2.916 2.267 14.123 1.00 71.44 179 GLN A O 1
ATOM 1430 N N . THR A 1 180 ? -1.797 3.520 12.648 1.00 61.16 180 THR A N 1
ATOM 1431 C CA . THR A 1 180 ? -0.572 3.548 13.459 1.00 61.16 180 THR A CA 1
ATOM 1432 C C . THR A 1 180 ? -0.568 4.741 14.412 1.00 61.16 180 THR A C 1
ATOM 1434 O O . THR A 1 180 ? -0.738 5.898 14.037 1.00 61.16 180 THR A O 1
ATOM 1437 N N . LYS A 1 181 ? -0.311 4.469 15.693 1.00 48.75 181 LYS A N 1
ATOM 1438 C CA . LYS A 1 181 ? 0.169 5.492 16.629 1.00 48.75 181 LYS A CA 1
ATOM 1439 C C . LYS A 1 181 ? 1.685 5.465 16.570 1.00 48.75 181 LYS A C 1
ATOM 1441 O O . LYS A 1 181 ? 2.308 4.737 17.337 1.00 48.75 181 LYS A O 1
ATOM 1446 N N . THR A 1 182 ? 2.284 6.179 15.628 1.00 36.16 182 THR A N 1
ATOM 1447 C CA . THR A 1 182 ? 3.744 6.263 15.573 1.00 36.16 182 THR A CA 1
ATOM 1448 C C . THR A 1 182 ? 4.201 7.104 16.763 1.00 36.16 182 THR A C 1
ATOM 1450 O O . THR A 1 182 ? 4.028 8.320 16.787 1.00 36.16 182 THR A O 1
ATOM 1453 N N . VAL A 1 183 ? 4.717 6.446 17.802 1.00 32.72 183 VAL A N 1
ATOM 1454 C CA . VAL A 1 183 ? 5.361 7.119 18.932 1.00 32.72 183 VAL A CA 1
ATOM 1455 C C . VAL A 1 183 ? 6.821 7.314 18.542 1.00 32.72 183 VAL A C 1
ATOM 1457 O O . VAL A 1 183 ? 7.631 6.403 18.683 1.00 32.72 183 VAL A O 1
ATOM 1460 N N . SER A 1 184 ? 7.160 8.482 18.003 1.00 30.38 184 SER A N 1
ATOM 1461 C CA . SER A 1 184 ? 8.556 8.891 17.855 1.00 30.38 184 SER A CA 1
ATOM 1462 C C . SER A 1 184 ? 9.107 9.199 19.248 1.00 30.38 184 SER A C 1
ATOM 1464 O O . SER A 1 184 ? 8.837 10.259 19.808 1.00 30.38 184 SER A O 1
ATOM 1466 N N . LEU A 1 185 ? 9.825 8.245 19.839 1.00 29.22 185 LEU A N 1
ATOM 1467 C CA . LEU A 1 185 ? 10.540 8.445 21.095 1.00 29.22 185 LEU A CA 1
ATOM 1468 C C . LEU A 1 185 ? 11.925 9.015 20.776 1.00 29.22 185 LEU A C 1
ATOM 1470 O O . LEU A 1 185 ? 12.836 8.273 20.418 1.00 29.22 185 LEU A O 1
ATOM 1474 N N . SER A 1 186 ? 12.101 10.328 20.910 1.00 28.56 186 SER A N 1
ATOM 1475 C CA . SER A 1 186 ? 13.433 10.919 21.052 1.00 28.56 186 SER A CA 1
ATOM 1476 C C . SER A 1 186 ? 13.919 10.618 22.470 1.00 28.56 186 SER A C 1
ATOM 1478 O O . SER A 1 186 ? 13.584 11.326 23.419 1.00 28.56 186 SER A O 1
ATOM 1480 N N . VAL A 1 187 ? 14.633 9.505 22.636 1.00 32.38 187 VAL A N 1
ATOM 1481 C CA . VAL A 1 187 ? 15.190 9.112 23.932 1.00 32.38 187 VAL A CA 1
ATOM 1482 C C . VAL A 1 187 ? 16.485 9.882 24.158 1.00 32.38 187 VAL A C 1
ATOM 1484 O O . VAL A 1 187 ? 17.551 9.486 23.699 1.00 32.38 187 VAL A O 1
ATOM 1487 N N . SER A 1 188 ? 16.393 10.988 24.888 1.00 33.12 188 SER A N 1
ATOM 1488 C CA . SER A 1 188 ? 17.519 11.548 25.629 1.00 33.12 188 SER A CA 1
ATOM 1489 C C . SER A 1 188 ? 17.347 11.157 27.094 1.00 33.12 188 SER A C 1
ATOM 1491 O O . SER A 1 188 ? 16.400 11.609 27.735 1.00 33.12 188 SER A O 1
ATOM 1493 N N . SER A 1 189 ? 18.286 10.353 27.596 1.00 35.00 189 SER A N 1
ATOM 1494 C CA . SER A 1 189 ? 18.484 9.891 28.983 1.00 35.00 189 SER A CA 1
ATOM 1495 C C . SER A 1 189 ? 17.866 8.546 29.405 1.00 35.00 189 SER A C 1
ATOM 1497 O O . SER A 1 189 ? 16.727 8.196 29.100 1.00 35.00 189 SER A O 1
ATOM 1499 N N . ALA A 1 190 ? 18.711 7.783 30.106 1.00 34.59 190 ALA A N 1
ATOM 1500 C CA . ALA A 1 190 ? 18.459 6.480 30.696 1.00 34.59 190 ALA A CA 1
ATOM 1501 C C . ALA A 1 190 ? 17.671 6.613 32.007 1.00 34.59 190 ALA A C 1
ATOM 1503 O O . ALA A 1 190 ? 17.982 7.473 32.828 1.00 34.59 190 ALA A O 1
ATOM 1504 N N . PHE A 1 191 ? 16.711 5.717 32.240 1.00 30.12 191 PHE A N 1
ATOM 1505 C CA . PHE A 1 191 ? 16.067 5.564 33.544 1.00 30.12 191 PHE A CA 1
ATOM 1506 C C . PHE A 1 191 ? 16.425 4.210 34.159 1.00 30.12 191 PHE A C 1
ATOM 1508 O O . PHE A 1 191 ? 16.202 3.160 33.556 1.00 30.12 191 PHE A O 1
ATOM 1515 N N . SER A 1 192 ? 16.963 4.258 35.376 1.00 30.42 192 SER A N 1
ATOM 1516 C CA . SER A 1 192 ? 17.106 3.141 36.309 1.00 30.42 192 SER A CA 1
ATOM 1517 C C . SER A 1 192 ? 15.880 3.059 37.228 1.00 30.42 192 SER A C 1
ATOM 1519 O O . SER A 1 192 ? 15.212 4.061 37.488 1.00 30.42 192 SER A O 1
ATOM 1521 N N . PHE A 1 193 ? 15.570 1.858 37.724 1.00 24.98 193 PHE A N 1
ATOM 1522 C CA . PHE A 1 193 ? 14.515 1.631 38.715 1.00 24.98 193 PHE A CA 1
ATOM 1523 C C . PHE A 1 193 ? 15.156 1.240 40.049 1.00 24.98 193 PHE A C 1
ATOM 1525 O O . PHE A 1 193 ? 15.904 0.264 40.108 1.00 24.98 193 PHE A O 1
ATOM 1532 N N . THR A 1 194 ? 14.836 1.966 41.118 1.00 27.75 194 THR A N 1
ATOM 1533 C CA . THR A 1 194 ? 15.224 1.621 42.493 1.00 27.75 194 THR A CA 1
ATOM 1534 C C . THR A 1 194 ? 13.974 1.203 43.260 1.00 27.75 194 THR A C 1
ATOM 1536 O O . THR A 1 194 ? 12.992 1.941 43.311 1.00 27.75 194 THR A O 1
ATOM 1539 N N . VAL A 1 195 ? 14.002 0.013 43.861 1.00 31.52 195 VAL A N 1
ATOM 1540 C CA . VAL A 1 195 ? 12.965 -0.476 44.778 1.00 31.52 195 VAL A CA 1
ATOM 1541 C C . VAL A 1 195 ? 13.493 -0.324 46.200 1.00 31.52 195 VAL A C 1
ATOM 1543 O O . VAL A 1 195 ? 14.561 -0.841 46.517 1.00 31.52 195 VAL A O 1
ATOM 1546 N N . ALA A 1 196 ? 12.745 0.377 47.050 1.00 27.84 196 ALA A N 1
ATOM 1547 C CA . ALA A 1 196 ? 13.041 0.518 48.470 1.00 27.84 196 ALA A CA 1
ATOM 1548 C C . ALA A 1 196 ? 12.024 -0.255 49.320 1.00 27.84 196 ALA A C 1
ATOM 1550 O O . ALA A 1 196 ? 10.815 -0.163 49.110 1.00 27.84 196 ALA A O 1
ATOM 1551 N N . GLY A 1 197 ? 12.537 -0.966 50.322 1.00 30.20 197 GLY A N 1
ATOM 1552 C CA . GLY A 1 197 ? 11.783 -1.488 51.457 1.00 30.20 197 GLY A CA 1
ATOM 1553 C C . GLY A 1 197 ? 12.739 -2.116 52.480 1.00 30.20 197 GLY A C 1
ATOM 1554 O O . GLY A 1 197 ? 13.428 -3.068 52.118 1.00 30.20 197 GLY A O 1
ATOM 1555 N N . PRO A 1 198 ? 12.830 -1.609 53.726 1.00 31.84 198 PRO A N 1
ATOM 1556 C CA . PRO A 1 198 ? 13.728 -2.148 54.746 1.00 31.84 198 PRO A CA 1
ATOM 1557 C C . PRO A 1 198 ? 13.000 -3.064 55.745 1.00 31.84 198 PRO A C 1
ATOM 1559 O O . PRO A 1 198 ? 11.857 -2.791 56.102 1.00 31.84 198 PRO A O 1
ATOM 1562 N N . SER A 1 199 ? 13.693 -4.100 56.243 1.00 26.12 199 SER A N 1
ATOM 1563 C CA . SER A 1 199 ? 13.923 -4.351 57.686 1.00 26.12 199 SER A CA 1
ATOM 1564 C C . SER A 1 199 ? 14.589 -5.721 57.939 1.00 26.12 199 SER A C 1
ATOM 1566 O O . SER A 1 199 ? 14.066 -6.751 57.514 1.00 26.12 199 SER A O 1
ATOM 1568 N N . LEU A 1 200 ? 15.720 -5.697 58.662 1.00 26.72 200 LEU A N 1
ATOM 1569 C CA . LEU A 1 200 ? 16.470 -6.820 59.260 1.00 26.72 200 LEU A CA 1
ATOM 1570 C C . LEU A 1 200 ? 15.627 -7.683 60.225 1.00 26.72 200 LEU A C 1
ATOM 1572 O O . LEU A 1 200 ? 14.637 -7.185 60.749 1.00 26.72 200 LEU A O 1
ATOM 1576 N N . VAL A 1 201 ? 16.104 -8.900 60.563 1.00 25.56 201 VAL A N 1
ATOM 1577 C CA . VAL A 1 201 ? 16.426 -9.350 61.951 1.00 25.56 201 VAL A CA 1
ATOM 1578 C C . VAL A 1 201 ? 17.112 -10.742 61.957 1.00 25.56 201 VAL A C 1
ATOM 1580 O O . VAL A 1 201 ? 16.946 -11.553 61.052 1.00 25.56 201 VAL A O 1
ATOM 1583 N N . ILE A 1 202 ? 17.923 -10.925 63.003 1.00 26.17 202 ILE A N 1
ATOM 1584 C CA . ILE A 1 202 ? 19.051 -11.822 63.305 1.00 26.17 202 ILE A CA 1
ATOM 1585 C C . ILE A 1 202 ? 18.662 -13.257 63.750 1.00 26.17 202 ILE A C 1
ATOM 1587 O O . ILE A 1 202 ? 17.580 -13.500 64.280 1.00 26.17 202 ILE A O 1
ATOM 1591 N N . THR A 1 203 ? 19.602 -14.193 63.560 1.00 29.09 203 THR A N 1
ATOM 1592 C CA . THR A 1 203 ? 19.647 -15.623 63.947 1.00 29.09 203 THR A CA 1
ATOM 1593 C C . THR A 1 203 ? 19.984 -15.898 65.421 1.00 29.09 203 THR A C 1
ATOM 1595 O O . THR A 1 203 ? 20.907 -15.275 65.930 1.00 29.09 203 THR A O 1
ATOM 1598 N N . GLN A 1 204 ? 19.396 -16.942 66.037 1.00 26.20 204 GLN A N 1
ATOM 1599 C CA . GLN A 1 204 ? 19.985 -17.709 67.162 1.00 26.20 204 GLN A CA 1
ATOM 1600 C C . GLN A 1 204 ? 19.484 -19.180 67.216 1.00 26.20 204 GLN A C 1
ATOM 1602 O O . GLN A 1 204 ? 18.333 -19.473 66.889 1.00 26.20 204 GLN A O 1
ATOM 1607 N N . LYS A 1 205 ? 20.360 -20.090 67.671 1.00 28.86 205 LYS A N 1
ATOM 1608 C CA . LYS A 1 205 ? 20.171 -21.490 68.148 1.00 28.86 205 LYS A CA 1
ATOM 1609 C C . LYS A 1 205 ? 21.134 -21.682 69.361 1.00 28.86 205 LYS A C 1
ATOM 1611 O O . LYS A 1 205 ? 22.066 -20.884 69.433 1.00 28.86 205 LYS A O 1
ATOM 1616 N N . PRO A 1 206 ? 21.127 -22.783 70.156 1.00 42.41 206 PRO A N 1
ATOM 1617 C CA . PRO A 1 206 ? 20.037 -23.576 70.775 1.00 42.41 206 PRO A CA 1
ATOM 1618 C C . PRO A 1 206 ? 20.285 -23.980 72.279 1.00 42.41 206 PRO A C 1
ATOM 1620 O O . PRO A 1 206 ? 21.422 -23.984 72.720 1.00 42.41 206 PRO A O 1
ATOM 1623 N N . GLY A 1 207 ? 19.227 -24.431 72.997 1.00 35.47 207 GLY A N 1
ATOM 1624 C CA . GLY A 1 207 ? 19.185 -25.420 74.130 1.00 35.47 207 GLY A CA 1
ATOM 1625 C C . GLY A 1 207 ? 19.838 -25.108 75.508 1.00 35.47 207 GLY A C 1
ATOM 1626 O O . GLY A 1 207 ? 20.673 -24.215 75.553 1.00 35.47 207 GLY A O 1
ATOM 1627 N N . PRO A 1 208 ? 19.547 -25.843 76.624 1.00 43.62 208 PRO A N 1
ATOM 1628 C CA . PRO A 1 208 ? 18.588 -26.945 76.851 1.00 43.62 208 PRO A CA 1
ATOM 1629 C C . PRO A 1 208 ? 17.718 -26.849 78.151 1.00 43.62 208 PRO A C 1
ATOM 1631 O O . PRO A 1 208 ? 17.781 -25.888 78.906 1.00 43.62 208 PRO A O 1
ATOM 1634 N N . GLU A 1 209 ? 16.907 -27.904 78.326 1.00 35.50 209 GLU A N 1
ATOM 1635 C CA . GLU A 1 209 ? 16.212 -28.483 79.499 1.00 35.50 209 GLU A CA 1
ATOM 1636 C C . GLU A 1 209 ? 15.191 -27.716 80.357 1.00 35.50 209 GLU A C 1
ATOM 1638 O O . GLU A 1 209 ? 15.285 -26.538 80.679 1.00 35.50 209 GLU A O 1
ATOM 1643 N N . ALA A 1 210 ? 14.115 -28.447 80.650 1.00 39.00 210 ALA A N 1
ATOM 1644 C CA . ALA A 1 210 ? 12.806 -27.944 81.004 1.00 39.00 210 ALA A CA 1
ATOM 1645 C C . ALA A 1 210 ? 12.435 -28.344 82.429 1.00 39.00 210 ALA A C 1
ATOM 1647 O O . ALA A 1 210 ? 12.287 -29.527 82.719 1.00 39.00 210 ALA A O 1
ATOM 1648 N N . ASP A 1 211 ? 12.152 -27.339 83.250 1.00 51.75 211 ASP A N 1
ATOM 1649 C CA . ASP A 1 211 ? 11.397 -27.484 84.485 1.00 51.75 211 ASP A CA 1
ATOM 1650 C C . ASP A 1 211 ? 10.041 -26.775 84.317 1.00 51.75 211 ASP A C 1
ATOM 1652 O O . ASP A 1 211 ? 9.992 -25.668 83.778 1.00 51.75 211 ASP A O 1
ATOM 1656 N N . THR A 1 212 ? 8.962 -27.486 84.672 1.00 50.94 212 THR A N 1
ATOM 1657 C CA . THR A 1 212 ? 7.533 -27.135 84.912 1.00 50.94 212 THR A CA 1
ATOM 1658 C C . THR A 1 212 ? 6.808 -26.015 84.116 1.00 50.94 212 THR A C 1
ATOM 1660 O O . THR A 1 212 ? 5.627 -26.160 83.784 1.00 50.94 212 THR A O 1
ATOM 1663 N N . TRP A 1 213 ? 7.472 -24.943 83.694 1.00 50.69 213 TRP A N 1
ATOM 1664 C CA . TRP A 1 213 ? 6.979 -23.830 82.869 1.00 50.69 213 TRP A CA 1
ATOM 1665 C C . TRP A 1 213 ? 6.606 -24.193 81.424 1.00 50.69 213 TRP A C 1
ATOM 1667 O O . TRP A 1 213 ? 5.854 -23.465 80.766 1.00 50.69 213 TRP A O 1
ATOM 1677 N N . THR A 1 214 ? 7.099 -25.314 80.897 1.00 51.72 214 THR A N 1
ATOM 1678 C CA . THR A 1 214 ? 6.810 -25.783 79.530 1.00 51.72 214 THR A CA 1
ATOM 1679 C C . THR A 1 214 ? 5.359 -26.230 79.346 1.00 51.72 214 THR A C 1
ATOM 1681 O O . THR A 1 214 ? 4.804 -26.021 78.264 1.00 51.72 214 THR A O 1
ATOM 1684 N N . LYS A 1 215 ? 4.696 -26.730 80.400 1.00 49.09 215 LYS A N 1
ATOM 1685 C CA . LYS A 1 215 ? 3.261 -27.079 80.372 1.00 49.09 215 LYS A CA 1
ATOM 1686 C C . LYS A 1 215 ? 2.360 -25.841 80.262 1.00 49.09 215 LYS A C 1
ATOM 1688 O O . LYS A 1 215 ? 1.443 -25.826 79.441 1.00 49.09 215 LYS A O 1
ATOM 1693 N N . ILE A 1 216 ? 2.673 -24.769 80.996 1.00 55.38 216 ILE A N 1
ATOM 1694 C CA . ILE A 1 216 ? 1.924 -23.498 80.949 1.00 55.38 216 ILE A CA 1
ATOM 1695 C C . ILE A 1 216 ? 2.170 -22.771 79.617 1.00 55.38 216 ILE A C 1
ATOM 1697 O O . ILE A 1 216 ? 1.238 -22.266 78.984 1.00 55.38 216 ILE A O 1
ATOM 1701 N N . LYS A 1 217 ? 3.411 -22.800 79.108 1.00 55.00 217 LYS A N 1
ATOM 1702 C CA . LYS A 1 217 ? 3.747 -22.239 77.789 1.00 55.00 217 LYS A CA 1
ATOM 1703 C C . LYS A 1 217 ? 3.000 -22.936 76.651 1.00 55.00 217 LYS A C 1
ATOM 1705 O O . LYS A 1 217 ? 2.627 -22.261 75.695 1.00 55.00 217 LYS A O 1
ATOM 1710 N N . TYR A 1 218 ? 2.762 -24.247 76.732 1.00 52.16 218 TYR A N 1
ATOM 1711 C CA . TYR A 1 218 ? 2.072 -24.995 75.674 1.00 52.16 218 TYR A CA 1
ATOM 1712 C C . TYR A 1 218 ? 0.573 -24.663 75.611 1.00 52.16 218 TYR A C 1
ATOM 1714 O O . TYR A 1 218 ? 0.036 -24.435 74.524 1.00 52.16 218 TYR A O 1
ATOM 1722 N N . GLN A 1 219 ? -0.084 -24.508 76.764 1.00 54.66 219 GLN A N 1
ATOM 1723 C CA . GLN A 1 219 ? -1.488 -24.085 76.824 1.00 54.66 219 GLN A CA 1
ATOM 1724 C C . GLN A 1 219 ? -1.675 -22.622 76.385 1.00 54.66 219 GLN A C 1
ATOM 1726 O O . GLN A 1 219 ? -2.566 -22.332 75.582 1.00 54.66 219 GLN A O 1
ATOM 1731 N N . TYR A 1 220 ? -0.774 -21.712 76.776 1.00 56.34 220 TYR A N 1
ATOM 1732 C CA . TYR A 1 220 ? -0.796 -20.323 76.295 1.00 56.34 220 TYR A CA 1
ATOM 1733 C C . TYR A 1 220 ? -0.482 -20.216 74.792 1.00 56.34 220 TYR A C 1
ATOM 1735 O O . TYR A 1 220 ? -1.046 -19.381 74.081 1.00 56.34 220 TYR A O 1
ATOM 1743 N N . ARG A 1 221 ? 0.385 -21.087 74.258 1.00 55.84 221 ARG A N 1
ATOM 1744 C CA . ARG A 1 221 ? 0.731 -21.127 72.827 1.00 55.84 221 ARG A CA 1
ATOM 1745 C C . ARG A 1 221 ? -0.422 -21.663 71.976 1.00 55.84 221 ARG A C 1
ATOM 1747 O O . ARG A 1 221 ? -0.679 -21.087 70.916 1.00 55.84 221 ARG A O 1
ATOM 1754 N N . ASN A 1 222 ? -1.167 -22.659 72.462 1.00 54.69 222 ASN A N 1
ATOM 1755 C CA . ASN A 1 222 ? -2.390 -23.129 71.808 1.00 54.69 222 ASN A CA 1
ATOM 1756 C C . ASN A 1 222 ? -3.500 -22.073 71.850 1.00 54.69 222 ASN A C 1
ATOM 1758 O O . ASN A 1 222 ? -4.057 -21.767 70.796 1.00 54.69 222 ASN A O 1
ATOM 1762 N N . TYR A 1 223 ? -3.724 -21.409 72.988 1.00 57.16 223 TYR A N 1
ATOM 1763 C CA . TYR A 1 223 ? -4.698 -20.315 73.088 1.00 57.16 223 TYR A CA 1
ATOM 1764 C C . TYR A 1 223 ? -4.333 -19.126 72.181 1.00 57.16 223 TYR A C 1
ATOM 1766 O O . TYR A 1 223 ? -5.163 -18.620 71.424 1.00 57.16 223 TYR A O 1
ATOM 1774 N N . ARG A 1 224 ? -3.049 -18.742 72.137 1.00 57.81 224 ARG A N 1
ATOM 1775 C CA . ARG A 1 224 ? -2.528 -17.699 71.234 1.00 57.81 224 ARG A CA 1
ATOM 1776 C C . ARG A 1 224 ? -2.656 -18.085 69.761 1.00 57.81 224 ARG A C 1
ATOM 1778 O O . ARG A 1 224 ? -2.919 -17.219 68.928 1.00 57.81 224 ARG A O 1
ATOM 1785 N N . SER A 1 225 ? -2.459 -19.357 69.414 1.00 57.25 225 SER A N 1
ATOM 1786 C CA . SER A 1 225 ? -2.614 -19.845 68.038 1.00 57.25 225 SER A CA 1
ATOM 1787 C C . SER A 1 225 ? -4.083 -19.888 67.603 1.00 57.25 225 SER A C 1
ATOM 1789 O O . SER A 1 225 ? -4.388 -19.500 66.474 1.00 57.25 225 SER A O 1
ATOM 1791 N N . PHE A 1 226 ? -4.987 -20.239 68.523 1.00 61.44 226 PHE A N 1
ATOM 1792 C CA . PHE A 1 226 ? -6.431 -20.266 68.316 1.00 61.44 226 PHE A CA 1
ATOM 1793 C C . PHE A 1 226 ? -6.990 -18.850 68.120 1.00 61.44 226 PHE A C 1
ATOM 1795 O O . PHE A 1 226 ? -7.678 -18.585 67.130 1.00 61.44 226 PHE A O 1
ATOM 1802 N N . LEU A 1 227 ? -6.577 -17.897 68.966 1.00 62.78 227 LEU A N 1
ATOM 1803 C CA . LEU A 1 227 ? -6.926 -16.481 68.818 1.00 62.78 227 LEU A CA 1
ATOM 1804 C C . LEU A 1 227 ? -6.358 -15.894 67.515 1.00 62.78 227 LEU A C 1
ATOM 1806 O O . LEU A 1 227 ? -7.080 -15.257 66.751 1.00 62.78 227 LEU A O 1
ATOM 1810 N N . LYS A 1 228 ? -5.087 -16.180 67.185 1.00 67.06 228 LYS A N 1
ATOM 1811 C CA . LYS A 1 228 ? -4.469 -15.763 65.910 1.00 67.06 228 LYS A CA 1
ATOM 1812 C C . LYS A 1 228 ? -5.138 -16.385 64.686 1.00 67.06 228 LYS A C 1
ATOM 1814 O O . LYS A 1 228 ? -5.061 -15.798 63.608 1.00 67.06 228 LYS A O 1
ATOM 1819 N N . SER A 1 229 ? -5.714 -17.580 64.804 1.00 67.88 229 SER A N 1
ATOM 1820 C CA . SER A 1 229 ? -6.419 -18.245 63.705 1.00 67.88 229 SER A CA 1
ATOM 1821 C C . SER A 1 229 ? -7.772 -17.583 63.454 1.00 67.88 229 SER A C 1
ATOM 1823 O O . SER A 1 229 ? -8.054 -17.178 62.325 1.00 67.88 229 SER A O 1
ATOM 1825 N N . ARG A 1 230 ? -8.554 -17.339 64.515 1.00 69.94 230 ARG A N 1
ATOM 1826 C CA . ARG A 1 230 ? -9.835 -16.626 64.405 1.00 69.94 230 ARG A CA 1
ATOM 1827 C C . ARG A 1 230 ? -9.669 -15.181 63.951 1.00 69.94 230 ARG A C 1
ATOM 1829 O O . ARG A 1 230 ? -10.366 -14.760 63.035 1.00 69.94 230 ARG A O 1
ATOM 1836 N N . ILE A 1 231 ? -8.695 -14.452 64.495 1.00 71.31 231 ILE A N 1
ATOM 1837 C CA . ILE A 1 231 ? -8.394 -13.082 64.058 1.00 71.31 231 ILE A CA 1
ATOM 1838 C C . ILE A 1 231 ? -7.970 -13.070 62.581 1.00 71.31 231 ILE A C 1
ATOM 1840 O O . ILE A 1 231 ? -8.482 -12.268 61.805 1.00 71.31 231 ILE A O 1
ATOM 1844 N N . ARG A 1 232 ? -7.113 -14.005 62.135 1.00 73.88 232 ARG A N 1
ATOM 1845 C CA . ARG A 1 232 ? -6.759 -14.124 60.705 1.00 73.88 232 ARG A CA 1
ATOM 1846 C C . ARG A 1 232 ? -7.954 -14.463 59.820 1.00 73.88 232 ARG A C 1
ATOM 1848 O O . ARG A 1 232 ? -7.994 -14.000 58.683 1.00 73.88 232 ARG A O 1
ATOM 1855 N N . HIS A 1 233 ? -8.902 -15.255 60.309 1.00 75.19 233 HIS A N 1
ATOM 1856 C CA . HIS A 1 233 ? -10.107 -15.601 59.563 1.00 75.19 233 HIS A CA 1
ATOM 1857 C C . HIS A 1 233 ? -11.013 -14.378 59.365 1.00 75.19 233 HIS A C 1
ATOM 1859 O O . HIS A 1 233 ? -11.351 -14.056 58.226 1.00 75.19 233 HIS A O 1
ATOM 1865 N N . TYR A 1 234 ? -11.295 -13.624 60.433 1.00 75.50 234 TYR A N 1
ATOM 1866 C CA . TYR A 1 234 ? -12.066 -12.381 60.341 1.00 75.50 234 TYR A CA 1
ATOM 1867 C C . TYR A 1 234 ? -11.363 -11.318 59.490 1.00 75.50 234 TYR A C 1
ATOM 1869 O O . TYR A 1 234 ? -11.999 -10.707 58.633 1.00 75.50 234 TYR A O 1
ATOM 1877 N N . ILE A 1 235 ? -10.040 -11.164 59.624 1.00 75.81 235 ILE A N 1
ATOM 1878 C CA . ILE A 1 235 ? -9.255 -10.261 58.770 1.00 75.81 235 ILE A CA 1
ATOM 1879 C C . ILE A 1 235 ? -9.314 -10.706 57.304 1.00 75.81 235 ILE A C 1
ATOM 1881 O O . ILE A 1 235 ? -9.472 -9.862 56.431 1.00 75.81 235 ILE A O 1
ATOM 1885 N N . ARG A 1 236 ? -9.233 -12.007 56.988 1.00 78.62 236 ARG A N 1
ATOM 1886 C CA . ARG A 1 236 ? -9.351 -12.484 55.595 1.00 78.62 236 ARG A CA 1
ATOM 1887 C C . ARG A 1 236 ? -10.725 -12.211 55.001 1.00 78.62 236 ARG A C 1
ATOM 1889 O O . ARG A 1 236 ? -10.787 -11.779 53.851 1.00 78.62 236 ARG A O 1
ATOM 1896 N N . ILE A 1 237 ? -11.795 -12.441 55.759 1.00 77.12 237 ILE A N 1
ATOM 1897 C CA . ILE A 1 237 ? -13.163 -12.154 55.311 1.00 77.12 237 ILE A CA 1
ATOM 1898 C C . ILE A 1 237 ? -13.323 -10.650 55.075 1.00 77.12 237 ILE A C 1
ATOM 1900 O O . ILE A 1 237 ? -13.769 -10.243 54.003 1.00 77.12 237 ILE A O 1
ATOM 1904 N N . PHE A 1 238 ? -12.867 -9.825 56.018 1.00 76.75 238 PHE A N 1
ATOM 1905 C CA . PHE A 1 238 ? -12.929 -8.371 55.913 1.00 76.75 238 PHE A CA 1
ATOM 1906 C C . PHE A 1 238 ? -12.088 -7.837 54.744 1.00 76.75 238 PHE A C 1
ATOM 1908 O O . PHE A 1 238 ? -12.584 -7.076 53.920 1.00 76.75 238 PHE A O 1
ATOM 1915 N N . VAL A 1 239 ? -10.847 -8.303 54.578 1.00 81.00 239 VAL A N 1
ATOM 1916 C CA . VAL A 1 239 ? -9.983 -7.945 53.440 1.00 81.00 239 VAL A CA 1
ATOM 1917 C C . VAL A 1 239 ? -10.588 -8.420 52.118 1.00 81.00 239 VAL A C 1
ATOM 1919 O O . VAL A 1 239 ? -10.489 -7.714 51.117 1.00 81.00 239 VAL A O 1
ATOM 1922 N N . GLY A 1 240 ? -11.230 -9.589 52.086 1.00 78.94 240 GLY A N 1
ATOM 1923 C CA . GLY A 1 240 ? -11.959 -10.080 50.916 1.00 78.94 240 GLY A CA 1
ATOM 1924 C C . GLY A 1 240 ? -13.133 -9.172 50.549 1.00 78.94 240 GLY A C 1
ATOM 1925 O O . GLY A 1 240 ? -13.282 -8.797 49.383 1.00 78.94 240 GLY A O 1
ATOM 1926 N N . PHE A 1 241 ? -13.912 -8.757 51.547 1.00 79.75 241 PHE A N 1
ATOM 1927 C CA . PHE A 1 241 ? -15.035 -7.836 51.400 1.00 79.75 241 PHE A CA 1
ATOM 1928 C C . PHE A 1 241 ? -14.579 -6.448 50.924 1.00 79.75 241 PHE A C 1
ATOM 1930 O O . PHE A 1 241 ? -15.082 -5.940 49.919 1.00 79.75 241 PHE A O 1
ATOM 1937 N N . VAL A 1 242 ? -13.540 -5.888 51.551 1.00 79.38 242 VAL A N 1
ATOM 1938 C CA . VAL A 1 242 ? -12.914 -4.616 51.162 1.00 79.38 242 VAL A CA 1
ATOM 1939 C C . VAL A 1 242 ? -12.325 -4.705 49.755 1.00 79.38 242 VAL A C 1
ATOM 1941 O O . VAL A 1 242 ? -12.588 -3.835 48.932 1.00 79.38 242 VAL A O 1
ATOM 1944 N N . LYS A 1 243 ? -11.608 -5.783 49.402 1.00 82.94 243 LYS A N 1
ATOM 1945 C CA . LYS A 1 243 ? -11.100 -5.991 48.033 1.00 82.94 243 LYS A CA 1
ATOM 1946 C C . LYS A 1 243 ? -12.232 -6.087 47.012 1.00 82.94 243 LYS A C 1
ATOM 1948 O O . LYS A 1 243 ? -12.078 -5.579 45.905 1.00 82.94 243 LYS A O 1
ATOM 1953 N N . LYS A 1 244 ? -13.355 -6.730 47.345 1.00 83.62 244 LYS A N 1
ATOM 1954 C CA . LYS A 1 244 ? -14.523 -6.838 46.456 1.00 83.62 244 LYS A CA 1
ATOM 1955 C C . LYS A 1 244 ? -15.173 -5.470 46.236 1.00 83.62 244 LYS A C 1
ATOM 1957 O O . LYS A 1 244 ? -15.463 -5.121 45.092 1.00 83.62 244 LYS A O 1
ATOM 1962 N N . HIS A 1 245 ? -15.332 -4.675 47.292 1.00 77.81 245 HIS A N 1
ATOM 1963 C CA . HIS A 1 245 ? -15.851 -3.312 47.186 1.00 77.81 245 HIS A CA 1
ATOM 1964 C C . HIS A 1 245 ? -14.888 -2.367 46.468 1.00 77.81 245 HIS A C 1
ATOM 1966 O O . HIS A 1 245 ? -15.317 -1.660 45.562 1.00 77.81 245 HIS A O 1
ATOM 1972 N N . LEU A 1 246 ? -13.587 -2.426 46.755 1.00 77.62 246 LEU A N 1
ATOM 1973 C CA . LEU A 1 246 ? -12.566 -1.662 46.036 1.00 77.62 246 LEU A CA 1
ATOM 1974 C C . LEU A 1 246 ? -12.509 -2.035 44.555 1.00 77.62 246 LEU A C 1
ATOM 1976 O O . LEU A 1 246 ? -12.349 -1.148 43.729 1.00 77.62 246 LEU A O 1
ATOM 1980 N N . ARG A 1 247 ? -12.688 -3.310 44.178 1.00 79.94 247 ARG A N 1
ATOM 1981 C CA . ARG A 1 247 ? -12.797 -3.704 42.761 1.00 79.94 247 ARG A CA 1
ATOM 1982 C C . ARG A 1 247 ? -14.035 -3.105 42.097 1.00 79.94 247 ARG A C 1
ATOM 1984 O O . ARG A 1 247 ? -13.922 -2.614 40.979 1.00 79.94 247 ARG A O 1
ATOM 1991 N N . LYS A 1 248 ? -15.189 -3.104 42.775 1.00 81.56 248 LYS A N 1
ATOM 1992 C CA . LYS A 1 248 ? -16.417 -2.472 42.262 1.00 81.56 248 LYS A CA 1
ATOM 1993 C C . LYS A 1 248 ? -16.253 -0.959 42.115 1.00 81.56 248 LYS A C 1
ATOM 1995 O O . LYS A 1 248 ? -16.545 -0.427 41.051 1.00 81.56 248 LYS A O 1
ATOM 2000 N N . ILE A 1 249 ? -15.722 -0.286 43.134 1.00 77.25 249 ILE A N 1
ATOM 2001 C CA . ILE A 1 249 ? -15.450 1.157 43.114 1.00 77.25 249 ILE A CA 1
ATOM 2002 C C . ILE A 1 249 ? -14.425 1.482 42.029 1.00 77.25 249 ILE A C 1
ATOM 2004 O O . ILE A 1 249 ? -14.664 2.361 41.213 1.00 77.25 249 ILE A O 1
ATOM 2008 N N . ARG A 1 250 ? -13.330 0.721 41.935 1.00 82.62 250 ARG A N 1
ATOM 2009 C CA . ARG A 1 250 ? -12.320 0.883 40.885 1.00 82.62 250 ARG A CA 1
ATOM 2010 C C . ARG A 1 250 ? -12.913 0.677 39.499 1.00 82.62 250 ARG A C 1
ATOM 2012 O O . ARG A 1 250 ? -12.564 1.433 38.610 1.00 82.62 250 ARG A O 1
ATOM 2019 N N . ALA A 1 251 ? -13.811 -0.288 39.306 1.00 78.94 251 ALA A N 1
ATOM 2020 C CA . ALA A 1 251 ? -14.495 -0.486 38.032 1.00 78.94 251 ALA A CA 1
ATOM 2021 C C . ALA A 1 251 ? -15.442 0.678 37.702 1.00 78.94 251 ALA A C 1
ATOM 2023 O O . ALA A 1 251 ? -15.462 1.132 36.564 1.00 78.94 251 ALA A O 1
ATOM 2024 N N . ILE A 1 252 ? -16.183 1.204 38.682 1.00 81.25 252 ILE A N 1
ATOM 2025 C CA . ILE A 1 252 ? -17.053 2.375 38.496 1.00 81.25 252 ILE A CA 1
ATOM 2026 C C . ILE A 1 252 ? -16.216 3.615 38.172 1.00 81.25 252 ILE A C 1
ATOM 2028 O O . ILE A 1 252 ? -16.523 4.307 37.206 1.00 81.25 252 ILE A O 1
ATOM 2032 N N . ILE A 1 253 ? -15.127 3.852 38.906 1.00 75.88 253 ILE A N 1
ATOM 2033 C CA . ILE A 1 253 ? -14.192 4.954 38.661 1.00 75.88 253 ILE A CA 1
ATOM 2034 C C . ILE A 1 253 ? -13.499 4.776 37.313 1.00 75.88 253 ILE A C 1
ATOM 2036 O O . ILE A 1 253 ? -13.420 5.743 36.576 1.00 75.88 253 ILE A O 1
ATOM 2040 N N . LEU A 1 254 ? -13.061 3.573 36.925 1.00 78.19 254 LEU A N 1
ATOM 2041 C CA . LEU A 1 254 ? -12.485 3.338 35.595 1.00 78.19 254 LEU A CA 1
ATOM 2042 C C . LEU A 1 254 ? -13.510 3.566 34.487 1.00 78.19 254 LEU A C 1
ATOM 2044 O O . LEU A 1 254 ? -13.163 4.141 33.466 1.00 78.19 254 LEU A O 1
ATOM 2048 N N . ARG A 1 255 ? -14.768 3.151 34.666 1.00 75.56 255 ARG A N 1
ATOM 2049 C CA . ARG A 1 255 ? -15.836 3.403 33.686 1.00 75.56 255 ARG A CA 1
ATOM 2050 C C . ARG A 1 255 ? -16.195 4.884 33.609 1.00 75.56 255 ARG A C 1
ATOM 2052 O O . ARG A 1 255 ? -16.453 5.382 32.518 1.00 75.56 255 ARG A O 1
ATOM 2059 N N . ALA A 1 256 ? -16.225 5.581 34.742 1.00 72.88 256 ALA A N 1
ATOM 2060 C CA . ALA A 1 256 ? -16.457 7.020 34.807 1.00 72.88 256 ALA A CA 1
ATOM 2061 C C . ALA A 1 256 ? -15.282 7.781 34.186 1.00 72.88 256 ALA A C 1
ATOM 2063 O O . ALA A 1 256 ? -15.495 8.617 33.320 1.00 72.88 256 ALA A O 1
ATOM 2064 N N . PHE A 1 257 ? -14.050 7.415 34.538 1.00 73.00 257 PHE A N 1
ATOM 2065 C CA . PHE A 1 257 ? -12.814 7.963 33.995 1.00 73.00 257 PHE A CA 1
ATOM 2066 C C . PHE A 1 257 ? -12.678 7.679 32.503 1.00 73.00 257 PHE A C 1
ATOM 2068 O O . PHE A 1 257 ? -12.342 8.588 31.767 1.00 73.00 257 PHE A O 1
ATOM 2075 N N . ASN A 1 258 ? -12.995 6.477 32.018 1.00 67.94 258 ASN A N 1
ATOM 2076 C CA . ASN A 1 258 ? -12.991 6.171 30.586 1.00 67.94 258 ASN A CA 1
ATOM 2077 C C . ASN A 1 258 ? -14.072 6.971 29.847 1.00 67.94 258 ASN A C 1
ATOM 2079 O O . ASN A 1 258 ? -13.770 7.561 28.813 1.00 67.94 258 ASN A O 1
ATOM 2083 N N . ARG A 1 259 ? -15.289 7.098 30.403 1.00 67.94 259 ARG A N 1
ATOM 2084 C CA . ARG A 1 259 ? -16.327 7.997 29.859 1.00 67.94 259 ARG A CA 1
ATOM 2085 C C . ARG A 1 259 ? -15.873 9.460 29.830 1.00 67.94 259 ARG A C 1
ATOM 2087 O O . ARG A 1 259 ? -16.130 10.158 28.854 1.00 67.94 259 ARG A O 1
ATOM 2094 N N . TYR A 1 260 ? -15.165 9.914 30.861 1.00 54.06 260 TYR A N 1
ATOM 2095 C CA . TYR A 1 260 ? -14.636 11.277 30.953 1.00 54.06 260 TYR A CA 1
ATOM 2096 C C . TYR A 1 260 ? -13.441 11.496 30.010 1.00 54.06 260 TYR A C 1
ATOM 2098 O O . TYR A 1 260 ? -13.343 12.519 29.342 1.00 54.06 260 TYR A O 1
ATOM 2106 N N . ARG A 1 261 ? -12.571 10.493 29.871 1.00 49.72 261 ARG A N 1
ATOM 2107 C CA . ARG A 1 261 ? -11.382 10.481 29.010 1.00 49.72 261 ARG A CA 1
ATOM 2108 C C . ARG A 1 261 ? -11.736 10.485 27.523 1.00 49.72 261 ARG A C 1
ATOM 2110 O O . ARG A 1 261 ? -10.995 11.064 26.741 1.00 49.72 261 ARG A O 1
ATOM 2117 N N . VAL A 1 262 ? -12.859 9.888 27.123 1.00 56.50 262 VAL A N 1
ATOM 2118 C CA . VAL A 1 262 ? -13.375 10.006 25.744 1.00 56.50 262 VAL A CA 1
ATOM 2119 C C . VAL A 1 262 ? -13.851 11.439 25.448 1.00 56.50 262 VAL A C 1
ATOM 2121 O O . VAL A 1 262 ? -13.779 11.886 24.307 1.00 56.50 262 VAL A O 1
ATOM 2124 N N . ARG A 1 263 ? -14.285 12.188 26.473 1.00 52.12 263 ARG A N 1
ATOM 2125 C CA . ARG A 1 263 ? -14.743 13.585 26.354 1.00 52.12 263 ARG A CA 1
ATOM 2126 C C . ARG A 1 263 ? -13.601 14.601 26.281 1.00 52.12 263 ARG A C 1
ATOM 2128 O O . ARG A 1 263 ? -13.766 15.640 25.650 1.00 52.12 263 ARG A O 1
ATOM 2135 N N . PHE A 1 264 ? -12.455 14.286 26.882 1.00 43.22 264 PHE A N 1
ATOM 2136 C CA . PHE A 1 264 ? -11.252 15.116 26.859 1.00 43.22 264 PHE A CA 1
ATOM 2137 C C . PHE A 1 264 ? -10.123 14.385 26.122 1.00 43.22 264 PHE A C 1
ATOM 2139 O O . PHE A 1 264 ? -9.364 13.640 26.759 1.00 43.22 264 PHE A O 1
ATOM 2146 N N . PRO A 1 265 ? -9.972 14.577 24.794 1.00 42.09 265 PRO A N 1
ATOM 2147 C CA . PRO A 1 265 ? -8.771 14.130 24.109 1.00 42.09 265 PRO A CA 1
ATOM 2148 C C . PRO A 1 265 ? -7.600 14.821 24.799 1.00 42.09 265 PRO A C 1
ATOM 2150 O O . PRO A 1 265 ? -7.472 16.042 24.750 1.00 42.09 265 PRO A O 1
ATOM 2153 N N . HIS A 1 266 ? -6.777 14.049 25.506 1.00 46.97 266 HIS A N 1
ATOM 2154 C CA . HIS A 1 266 ? -5.534 14.584 26.032 1.00 46.97 266 HIS A CA 1
ATOM 2155 C C . HIS A 1 266 ? -4.744 15.016 24.800 1.00 46.97 266 HIS A C 1
ATOM 2157 O O . HIS A 1 266 ? -4.310 14.156 24.028 1.00 46.97 266 HIS A O 1
ATOM 2163 N N . ARG A 1 267 ? -4.610 16.330 24.579 1.00 43.56 267 ARG A N 1
ATOM 2164 C CA . ARG A 1 267 ? -3.592 16.873 23.682 1.00 43.56 267 ARG A CA 1
ATOM 2165 C C . ARG A 1 267 ? -2.261 16.477 24.305 1.00 43.56 267 ARG A C 1
ATOM 2167 O O . ARG A 1 267 ? -1.730 17.173 25.156 1.00 43.56 267 ARG A O 1
ATOM 2174 N N . ARG A 1 268 ? -1.785 15.283 23.962 1.00 42.28 268 ARG A N 1
ATOM 2175 C CA . ARG A 1 268 ? -0.395 14.923 24.177 1.00 42.28 268 ARG A CA 1
ATOM 2176 C C . ARG A 1 268 ? 0.365 15.711 23.132 1.00 42.28 268 ARG A C 1
ATOM 2178 O O . ARG A 1 268 ? 0.342 15.354 21.955 1.00 42.28 268 ARG A O 1
ATOM 2185 N N . GLU A 1 269 ? 0.956 16.813 23.563 1.00 39.16 269 GLU A N 1
ATOM 2186 C CA . GLU A 1 269 ? 2.032 17.449 22.821 1.00 39.16 269 GLU A CA 1
ATOM 2187 C C . GLU A 1 269 ? 3.024 16.320 22.480 1.00 39.16 269 GLU A C 1
ATOM 2189 O O . GLU A 1 269 ? 3.388 15.524 23.346 1.00 39.16 269 GLU A O 1
ATOM 2194 N N . HIS A 1 270 ? 3.328 16.142 21.192 1.00 40.53 270 HIS A N 1
ATOM 2195 C CA . HIS A 1 270 ? 4.248 15.125 20.645 1.00 40.53 270 HIS A CA 1
ATOM 2196 C C . HIS A 1 270 ? 3.734 13.691 20.375 1.00 40.53 270 HIS A C 1
ATOM 2198 O O . HIS A 1 270 ? 4.540 12.843 19.999 1.00 40.53 270 HIS A O 1
ATOM 2204 N N . VAL A 1 271 ? 2.428 13.383 20.448 1.00 34.88 271 VAL A N 1
ATOM 2205 C CA . VAL A 1 271 ? 1.902 12.125 19.856 1.00 34.88 271 VAL A CA 1
ATOM 2206 C C . VAL A 1 271 ? 1.132 12.437 18.578 1.00 34.88 271 VAL A C 1
ATOM 2208 O O . VAL A 1 271 ? -0.049 12.782 18.622 1.00 34.88 271 VAL A O 1
ATOM 2211 N N . VAL A 1 272 ? 1.793 12.290 17.428 1.00 39.84 272 VAL A N 1
ATOM 2212 C CA . VAL A 1 272 ? 1.130 12.375 16.123 1.00 39.84 272 VAL A CA 1
ATOM 2213 C C . VAL A 1 272 ? 0.322 11.092 15.923 1.00 39.84 272 VAL A C 1
ATOM 2215 O O . VAL A 1 272 ? 0.857 10.021 15.644 1.00 39.84 272 VAL A O 1
ATOM 2218 N N . LEU A 1 273 ? -0.990 11.177 16.139 1.00 38.41 273 LEU A N 1
ATOM 2219 C CA . LEU A 1 273 ? -1.919 10.120 15.751 1.00 38.41 273 LEU A CA 1
ATOM 2220 C C . LEU A 1 273 ? -2.052 10.160 14.228 1.00 38.41 273 LEU A C 1
ATOM 2222 O O . LEU A 1 273 ? -2.722 11.041 13.691 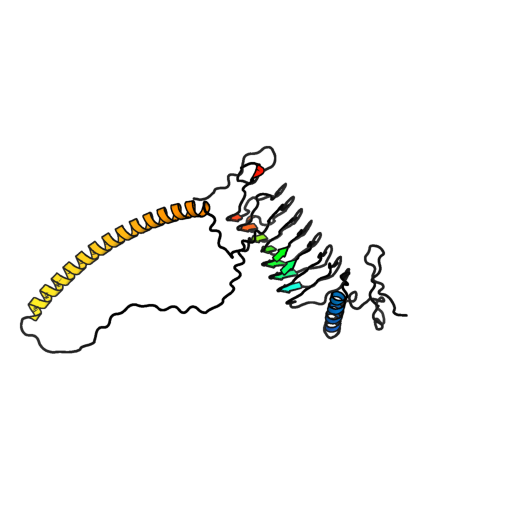1.00 38.41 273 LEU A O 1
ATOM 2226 N N . TYR A 1 274 ? -1.427 9.216 13.533 1.00 47.53 274 TYR A N 1
ATOM 2227 C CA . TYR A 1 274 ? -1.606 9.070 12.095 1.00 47.53 274 TYR A CA 1
ATOM 2228 C C . TYR A 1 274 ? -2.936 8.377 11.864 1.00 47.53 274 TYR A C 1
ATOM 2230 O O . TYR A 1 274 ? -3.126 7.239 12.268 1.00 47.53 274 TYR A O 1
ATOM 2238 N N . VAL A 1 275 ? -3.912 9.085 11.310 1.00 61.00 275 VAL A N 1
ATOM 2239 C CA . VAL A 1 275 ? -5.151 8.462 10.845 1.00 61.00 275 VAL A CA 1
ATOM 2240 C C . VAL A 1 275 ? -4.859 7.832 9.487 1.00 61.00 275 VAL A C 1
ATOM 2242 O O . VAL A 1 275 ? -4.333 8.517 8.611 1.00 61.00 275 VAL A O 1
ATOM 2245 N N . LEU A 1 276 ? -5.199 6.549 9.313 1.00 74.56 276 LEU A N 1
ATOM 2246 C CA . LEU A 1 276 ? -4.934 5.842 8.056 1.00 74.56 276 LEU A CA 1
ATOM 2247 C C . LEU A 1 276 ? -5.611 6.531 6.866 1.00 74.56 276 LEU A C 1
ATOM 2249 O O . LEU A 1 276 ? -4.955 6.757 5.862 1.00 74.56 276 LEU A O 1
ATOM 2253 N N . PHE A 1 277 ? -6.879 6.929 6.999 1.00 78.25 277 PHE A N 1
ATOM 2254 C CA . PHE A 1 277 ? -7.579 7.760 6.016 1.00 78.25 277 PHE A CA 1
ATOM 2255 C C . PHE A 1 277 ? -7.853 9.143 6.616 1.00 78.25 277 PHE A C 1
ATOM 2257 O O . PHE A 1 277 ? -8.730 9.297 7.470 1.00 78.25 277 PHE A O 1
ATOM 2264 N N . ASN A 1 278 ? -7.089 10.159 6.215 1.00 71.88 278 ASN A N 1
ATOM 2265 C CA . ASN A 1 278 ? -7.324 11.533 6.677 1.00 71.88 278 ASN A CA 1
ATOM 2266 C C . ASN A 1 278 ? -8.439 12.244 5.895 1.00 71.88 278 ASN A C 1
ATOM 2268 O O . ASN A 1 278 ? -9.083 13.133 6.457 1.00 71.88 278 ASN A O 1
ATOM 2272 N N . SER A 1 279 ? -8.683 11.850 4.641 1.00 75.38 279 SER A N 1
ATOM 2273 C CA . SER A 1 279 ? -9.775 12.368 3.808 1.00 75.38 279 SER A CA 1
ATOM 2274 C C . SER A 1 279 ? -10.571 11.224 3.155 1.00 75.38 279 SER A C 1
ATOM 2276 O O . SER A 1 279 ? -10.761 10.174 3.773 1.00 75.38 279 SER A O 1
ATOM 2278 N N . ARG A 1 280 ? -11.130 11.447 1.959 1.00 78.56 280 ARG A N 1
ATOM 2279 C CA . ARG A 1 280 ? -12.087 10.550 1.304 1.00 78.56 280 ARG A CA 1
ATOM 2280 C C . ARG A 1 280 ? -11.435 9.206 0.961 1.00 78.56 280 ARG A C 1
ATOM 2282 O O . ARG A 1 280 ? -10.465 9.159 0.206 1.00 78.56 280 ARG A O 1
ATOM 2289 N N . ALA A 1 281 ? -12.026 8.128 1.473 1.00 77.88 281 ALA A N 1
ATOM 2290 C CA . ALA A 1 281 ? -11.682 6.756 1.113 1.00 77.88 281 ALA A CA 1
ATOM 2291 C C . ALA A 1 281 ? -12.801 6.159 0.249 1.00 77.88 281 ALA A C 1
ATOM 2293 O O . ALA A 1 281 ? -13.956 6.098 0.677 1.00 77.88 281 ALA A O 1
ATOM 2294 N N . MET A 1 282 ? -12.474 5.748 -0.972 1.00 80.12 282 MET A N 1
ATOM 2295 C CA . MET A 1 282 ? -13.409 5.099 -1.890 1.00 80.12 282 MET A CA 1
ATOM 2296 C C . MET A 1 282 ? -13.142 3.597 -1.864 1.00 80.12 282 MET A C 1
ATOM 2298 O O . MET A 1 282 ? -12.071 3.144 -2.259 1.00 80.12 282 MET A O 1
ATOM 2302 N N . LEU A 1 283 ? -14.090 2.856 -1.295 1.00 79.44 283 LEU A N 1
ATOM 2303 C CA . LEU A 1 283 ? -14.033 1.414 -1.067 1.00 79.44 283 LEU A CA 1
ATOM 2304 C C . LEU A 1 283 ? -15.267 0.767 -1.727 1.00 79.44 283 LEU A C 1
ATOM 2306 O O . LEU A 1 283 ? -16.037 0.047 -1.084 1.00 79.44 283 LEU A O 1
ATOM 2310 N N . GLU A 1 284 ? -15.506 1.117 -2.993 1.00 78.44 284 GLU A N 1
ATOM 2311 C CA . GLU A 1 284 ? -16.707 0.743 -3.745 1.00 78.44 284 GLU A CA 1
ATOM 2312 C C . GLU A 1 284 ? -16.466 -0.512 -4.589 1.00 78.44 284 GLU A C 1
ATOM 2314 O O . GLU A 1 284 ? -15.395 -0.674 -5.177 1.00 78.44 284 GLU A O 1
ATOM 2319 N N . GLU A 1 285 ? -17.473 -1.387 -4.660 1.00 81.06 285 GLU A N 1
ATOM 2320 C CA . GLU A 1 285 ? -17.410 -2.655 -5.407 1.00 81.06 285 GLU A CA 1
ATOM 2321 C C . GLU A 1 285 ? -16.256 -3.562 -4.938 1.00 81.06 285 GLU A C 1
ATOM 2323 O O . GLU A 1 285 ? -15.617 -4.242 -5.738 1.00 81.06 285 GLU A O 1
ATOM 2328 N N . ILE A 1 286 ? -15.963 -3.563 -3.632 1.00 83.38 286 ILE A N 1
ATOM 2329 C CA . ILE A 1 286 ? -14.931 -4.437 -3.064 1.00 83.38 286 ILE A CA 1
ATOM 2330 C C . ILE A 1 286 ? -15.512 -5.820 -2.793 1.00 83.38 286 ILE A C 1
ATOM 2332 O O . ILE A 1 286 ? -16.590 -5.963 -2.213 1.00 83.38 286 ILE A O 1
ATOM 2336 N N . SER A 1 287 ? -14.745 -6.844 -3.156 1.00 81.56 287 SER A N 1
ATOM 2337 C CA . SER A 1 287 ? -15.063 -8.237 -2.864 1.00 81.56 287 SER A CA 1
ATOM 2338 C C . SER A 1 287 ? -14.074 -8.808 -1.851 1.00 81.56 287 SER A C 1
ATOM 2340 O O . SER A 1 287 ? -12.869 -8.848 -2.104 1.00 81.56 287 SER A O 1
ATOM 2342 N N . PHE A 1 288 ? -14.596 -9.302 -0.728 1.00 82.94 288 PHE A N 1
ATOM 2343 C CA . PHE A 1 288 ? -13.836 -10.039 0.281 1.00 82.94 288 PHE A CA 1
ATOM 2344 C C . PHE A 1 288 ? -14.208 -11.522 0.210 1.00 82.94 288 PHE A C 1
ATOM 2346 O O . PHE A 1 288 ? -15.367 -11.867 0.438 1.00 82.94 288 PHE A O 1
ATOM 2353 N N . ALA A 1 289 ? -13.244 -12.395 -0.089 1.00 79.00 289 ALA A N 1
ATOM 2354 C CA . ALA A 1 289 ? -13.485 -13.841 -0.117 1.00 79.00 289 ALA A CA 1
ATOM 2355 C C . ALA A 1 289 ? -13.696 -14.420 1.296 1.00 79.00 289 ALA A C 1
ATOM 2357 O O . ALA A 1 289 ? -14.567 -15.264 1.494 1.00 79.00 289 ALA A O 1
ATOM 2358 N N . ASP A 1 290 ? -12.958 -13.908 2.290 1.00 80.06 290 ASP A N 1
ATOM 2359 C CA . ASP A 1 290 ? -13.175 -14.189 3.714 1.00 80.06 290 ASP A CA 1
ATOM 2360 C C . ASP A 1 290 ? -13.463 -12.895 4.499 1.00 80.06 290 ASP A C 1
ATOM 2362 O O . ASP A 1 290 ? -12.554 -12.284 5.074 1.00 80.06 290 ASP A O 1
ATOM 2366 N N . PRO A 1 291 ? -14.735 -12.462 4.572 1.00 78.38 291 PRO A N 1
ATOM 2367 C CA . PRO A 1 291 ? -15.113 -11.261 5.310 1.00 78.38 291 PRO A CA 1
ATOM 2368 C C . PRO A 1 291 ? -14.745 -11.294 6.802 1.00 78.38 291 PRO A C 1
ATOM 2370 O O . PRO A 1 291 ? -14.480 -10.240 7.379 1.00 78.38 291 PRO A O 1
ATOM 2373 N N . LYS A 1 292 ? -14.684 -12.480 7.435 1.00 79.50 292 LYS A N 1
ATOM 2374 C CA . LYS A 1 292 ? -14.307 -12.627 8.858 1.00 79.50 292 LYS A CA 1
ATOM 2375 C C . LYS A 1 292 ? -12.828 -12.318 9.095 1.00 79.50 292 LYS A C 1
ATOM 2377 O O . LYS A 1 292 ? -12.454 -11.904 10.195 1.00 79.50 292 LYS A O 1
ATOM 2382 N N . GLY A 1 293 ? -12.001 -12.491 8.065 1.00 78.44 293 GLY A N 1
ATOM 2383 C CA . GLY A 1 293 ? -10.593 -12.113 8.050 1.00 78.44 293 GLY A CA 1
ATOM 2384 C C . GLY A 1 293 ? -10.354 -10.606 7.898 1.00 78.44 293 GLY A C 1
ATOM 2385 O O . GLY A 1 293 ? -9.238 -10.141 8.134 1.00 78.44 293 GLY A O 1
ATOM 2386 N N . VAL A 1 294 ? -11.370 -9.813 7.547 1.00 81.62 294 VAL A N 1
ATOM 2387 C CA . VAL A 1 294 ? -11.209 -8.373 7.310 1.00 81.62 294 VAL A CA 1
ATOM 2388 C C . VAL A 1 294 ? -11.303 -7.602 8.620 1.00 81.62 294 VAL A C 1
ATOM 2390 O O . VAL A 1 294 ? -12.275 -7.720 9.368 1.00 81.62 294 VAL A O 1
ATOM 2393 N N . THR A 1 295 ? -10.295 -6.778 8.907 1.00 84.25 295 THR A N 1
ATOM 2394 C CA . THR A 1 295 ? -10.263 -5.958 10.126 1.00 84.25 295 THR A CA 1
ATOM 2395 C C . THR A 1 295 ? -9.891 -4.510 9.827 1.00 84.25 295 THR A C 1
ATOM 2397 O O . THR A 1 295 ? -8.811 -4.227 9.307 1.00 84.25 295 THR A O 1
ATOM 2400 N N . PHE A 1 296 ? -10.759 -3.590 10.253 1.00 79.81 296 PHE A N 1
ATOM 2401 C CA . PHE A 1 296 ? -10.478 -2.161 10.371 1.00 79.81 296 PHE A CA 1
ATOM 2402 C C . PHE A 1 296 ? -10.254 -1.829 11.846 1.00 79.81 296 PHE A C 1
ATOM 2404 O O . PHE A 1 296 ? -11.171 -1.983 12.660 1.00 79.81 296 PHE A O 1
ATOM 2411 N N . ASN A 1 297 ? -9.052 -1.374 12.201 1.00 79.25 297 ASN A N 1
ATOM 2412 C CA . ASN A 1 297 ? -8.691 -1.078 13.588 1.00 79.25 297 ASN A CA 1
ATOM 2413 C C . ASN A 1 297 ? -8.209 0.370 13.761 1.00 79.25 297 ASN A C 1
ATOM 2415 O O . ASN A 1 297 ? -7.157 0.751 13.239 1.00 79.25 297 ASN A O 1
ATOM 2419 N N . GLY A 1 298 ? -8.974 1.164 14.517 1.00 71.12 298 GLY A N 1
ATOM 2420 C CA . GLY A 1 298 ? -8.667 2.567 14.819 1.00 71.12 298 GLY A CA 1
ATOM 2421 C C . GLY A 1 298 ? -8.795 3.513 13.620 1.00 71.12 298 GLY A C 1
ATOM 2422 O O . GLY A 1 298 ? -8.337 4.648 13.660 1.00 71.12 298 GLY A O 1
ATOM 2423 N N . VAL A 1 299 ? -9.381 3.072 12.515 1.00 76.50 299 VAL A N 1
ATOM 2424 C CA . VAL A 1 299 ? -9.465 3.851 11.281 1.00 76.50 299 VAL A CA 1
ATOM 2425 C C . VAL A 1 299 ? -10.587 4.890 11.386 1.00 76.50 299 VAL A C 1
ATOM 2427 O O . VAL A 1 299 ? -11.664 4.634 11.928 1.00 76.50 299 VAL A O 1
ATOM 2430 N N . ARG A 1 300 ? -10.359 6.091 10.847 1.00 78.19 300 ARG A N 1
ATOM 2431 C CA . ARG A 1 300 ? -11.415 7.096 10.684 1.00 78.19 300 ARG A CA 1
ATOM 2432 C C . ARG A 1 300 ? -12.144 6.835 9.373 1.00 78.19 300 ARG A C 1
ATOM 2434 O O . ARG A 1 300 ? -11.560 6.951 8.304 1.00 78.19 300 ARG A O 1
ATOM 2441 N N . LEU A 1 301 ? -13.422 6.498 9.470 1.00 78.19 301 LEU A N 1
ATOM 2442 C CA . LEU A 1 301 ? -14.283 6.140 8.342 1.00 78.19 301 LEU A CA 1
ATOM 2443 C C . LEU A 1 301 ? -15.379 7.193 8.103 1.00 78.19 301 LEU A C 1
ATOM 2445 O O . LEU A 1 301 ? -16.330 6.952 7.369 1.00 78.19 301 LEU A O 1
ATOM 2449 N N . SER A 1 302 ? -15.244 8.391 8.689 1.00 76.81 302 SER A N 1
ATOM 2450 C CA . SER A 1 302 ? -16.238 9.473 8.595 1.00 76.81 302 SER A CA 1
ATOM 2451 C C . SER A 1 302 ? -16.544 9.940 7.165 1.00 76.81 302 SER A C 1
ATOM 2453 O O . SER A 1 302 ? -17.613 10.501 6.930 1.00 76.81 302 SER A O 1
ATOM 2455 N N . GLU A 1 303 ? -15.605 9.745 6.235 1.00 76.38 303 GLU A N 1
ATOM 2456 C CA . GLU A 1 303 ? -15.715 10.118 4.814 1.00 76.38 303 GLU A CA 1
ATOM 2457 C C . GLU A 1 303 ? -15.479 8.919 3.875 1.00 76.38 303 GLU A C 1
ATOM 2459 O O . GLU A 1 303 ? -15.174 9.106 2.697 1.00 76.38 303 GLU A O 1
ATOM 2464 N N . ALA A 1 304 ? -15.598 7.690 4.391 1.00 79.31 304 ALA A N 1
ATOM 2465 C CA . ALA A 1 304 ? -15.446 6.474 3.599 1.00 79.31 304 ALA A CA 1
ATOM 2466 C C . ALA A 1 304 ? -16.760 6.094 2.888 1.00 79.31 304 ALA A C 1
ATOM 2468 O O . ALA A 1 304 ? -17.839 6.197 3.476 1.00 79.31 304 ALA A O 1
ATOM 2469 N N . SER A 1 305 ? -16.668 5.634 1.637 1.00 80.19 305 SER A N 1
ATOM 2470 C CA . SER A 1 305 ? -17.790 5.094 0.850 1.00 80.19 305 SER A CA 1
ATOM 2471 C C . SER A 1 305 ? -17.609 3.591 0.649 1.00 80.19 305 SER A C 1
ATOM 2473 O O . SER A 1 305 ? -16.587 3.183 0.112 1.00 80.19 305 SER A O 1
ATOM 2475 N N . PHE A 1 306 ? -18.599 2.786 1.049 1.00 80.38 306 PHE A N 1
ATOM 2476 C CA . PHE A 1 306 ? -18.613 1.318 0.908 1.00 80.38 306 PHE A CA 1
ATOM 2477 C C . PHE A 1 306 ? -19.746 0.839 -0.015 1.00 80.38 306 PHE A C 1
ATOM 2479 O O . PHE A 1 306 ? -20.455 -0.124 0.285 1.00 80.38 306 PHE A O 1
ATOM 2486 N N . ARG A 1 307 ? -20.021 1.569 -1.100 1.00 76.75 307 ARG A N 1
ATOM 2487 C CA . ARG A 1 307 ? -21.133 1.226 -2.000 1.00 76.75 307 ARG A CA 1
ATOM 2488 C C . ARG A 1 307 ? -20.902 -0.135 -2.648 1.00 76.75 307 ARG A C 1
ATOM 2490 O O . ARG A 1 307 ? -19.806 -0.411 -3.118 1.00 76.75 307 ARG A O 1
ATOM 2497 N N . ASN A 1 308 ? -21.962 -0.941 -2.709 1.00 78.62 308 ASN A N 1
ATOM 2498 C CA . ASN A 1 308 ? -21.954 -2.267 -3.333 1.00 78.62 308 ASN A CA 1
ATOM 2499 C C . ASN A 1 308 ? -20.882 -3.220 -2.764 1.00 78.62 308 ASN A C 1
ATOM 2501 O O . ASN A 1 308 ? -20.402 -4.094 -3.476 1.00 78.62 308 ASN A O 1
ATOM 2505 N N . THR A 1 309 ? -20.523 -3.057 -1.487 1.00 75.25 309 THR A N 1
ATOM 2506 C CA . THR A 1 309 ? -19.527 -3.885 -0.792 1.00 75.25 309 THR A CA 1
ATOM 2507 C C . THR A 1 309 ? -20.214 -4.724 0.288 1.00 75.25 309 THR A C 1
ATOM 2509 O O . THR A 1 309 ? -20.975 -4.190 1.101 1.00 75.25 309 THR A O 1
ATOM 2512 N N . ASP A 1 310 ? -19.947 -6.032 0.326 1.00 79.56 310 ASP A N 1
ATOM 2513 C CA . ASP A 1 310 ? -20.436 -6.904 1.402 1.00 79.56 310 ASP A CA 1
ATOM 2514 C C . ASP A 1 310 ? -19.552 -6.759 2.649 1.00 79.56 310 ASP A C 1
ATOM 2516 O O . ASP A 1 310 ? -18.366 -7.075 2.630 1.00 79.56 310 ASP A O 1
ATOM 2520 N N . LEU A 1 311 ? -20.136 -6.266 3.744 1.00 79.81 311 LEU A N 1
ATOM 2521 C CA . LEU A 1 311 ? -19.445 -6.048 5.020 1.00 79.81 311 LEU A CA 1
ATOM 2522 C C . LEU A 1 311 ? -19.849 -7.062 6.105 1.00 79.81 311 LEU A C 1
ATOM 2524 O O . LEU A 1 311 ? -19.506 -6.886 7.277 1.00 79.81 311 LEU A O 1
ATOM 2528 N N . ARG A 1 312 ? -20.604 -8.115 5.764 1.00 79.19 312 ARG A N 1
ATOM 2529 C CA . ARG A 1 312 ? -21.046 -9.120 6.744 1.00 79.19 312 ARG A CA 1
ATOM 2530 C C . ARG A 1 312 ? -19.847 -9.883 7.300 1.00 79.19 312 ARG A C 1
ATOM 2532 O O . ARG A 1 312 ? -19.160 -10.570 6.565 1.00 79.19 312 ARG A O 1
ATOM 2539 N N . GLY A 1 313 ? -19.627 -9.808 8.612 1.00 74.19 313 GLY A N 1
ATOM 2540 C CA . GLY A 1 313 ? -18.506 -10.481 9.280 1.00 74.19 313 GLY A CA 1
ATOM 2541 C C . GLY A 1 313 ? -17.215 -9.661 9.350 1.00 74.19 313 GLY A C 1
ATOM 2542 O O . GLY A 1 313 ? -16.280 -10.102 10.009 1.00 74.19 313 GLY A O 1
ATOM 2543 N N . VAL A 1 314 ? -17.181 -8.464 8.755 1.00 82.62 314 VAL A N 1
ATOM 2544 C CA . VAL A 1 314 ? -16.038 -7.547 8.850 1.00 82.62 314 VAL A CA 1
ATOM 2545 C C . VAL A 1 314 ? -15.929 -6.973 10.263 1.00 82.62 314 VAL A C 1
ATOM 2547 O O . VAL A 1 314 ? -16.902 -6.466 10.826 1.00 82.62 314 VAL A O 1
ATOM 2550 N N . ASN A 1 315 ? -14.721 -6.998 10.827 1.00 81.12 315 ASN A N 1
ATOM 2551 C CA . ASN A 1 315 ? -14.463 -6.504 12.175 1.00 81.12 315 ASN A CA 1
ATOM 2552 C C . ASN A 1 315 ? -14.120 -5.010 12.173 1.00 81.12 315 ASN A C 1
ATOM 2554 O O . ASN A 1 315 ? -13.104 -4.585 11.618 1.00 81.12 315 ASN A O 1
ATOM 2558 N N . PHE A 1 316 ? -14.932 -4.216 12.873 1.00 80.00 316 PHE A N 1
ATOM 2559 C CA . PHE A 1 316 ? -14.701 -2.787 13.080 1.00 80.00 316 PHE A CA 1
ATOM 2560 C C . PHE A 1 316 ? -14.347 -2.502 14.541 1.00 80.00 316 PHE A C 1
ATOM 2562 O O . PHE A 1 316 ? -15.225 -2.378 15.390 1.00 80.00 316 PHE A O 1
ATOM 2569 N N . ILE A 1 317 ? -13.058 -2.348 14.843 1.00 75.12 317 ILE A N 1
ATOM 2570 C CA . ILE A 1 317 ? -12.571 -2.157 16.213 1.00 75.12 317 ILE A CA 1
ATOM 2571 C C . ILE A 1 317 ? -12.093 -0.713 16.393 1.00 75.12 317 ILE A C 1
ATOM 2573 O O . ILE A 1 317 ? -11.139 -0.278 15.758 1.00 75.12 317 ILE A O 1
ATOM 2577 N N . GLY A 1 318 ? -12.750 0.049 17.274 1.00 70.50 318 GLY A N 1
ATOM 2578 C CA . GLY A 1 318 ? -12.299 1.396 17.658 1.00 70.50 318 GLY A CA 1
ATOM 2579 C C . GLY A 1 318 ? -12.307 2.443 16.533 1.00 70.50 318 GLY A C 1
ATOM 2580 O O . GLY A 1 318 ? -11.554 3.410 16.613 1.00 70.50 318 GLY A O 1
ATOM 2581 N N . ASN A 1 319 ? -13.122 2.250 15.491 1.00 76.06 319 ASN A N 1
ATOM 2582 C CA . ASN A 1 319 ? -13.206 3.154 14.338 1.00 76.06 319 ASN A CA 1
ATOM 2583 C C . ASN A 1 319 ? -14.100 4.379 14.615 1.00 76.06 319 ASN A C 1
ATOM 2585 O O . ASN A 1 319 ? -15.094 4.281 15.337 1.00 76.06 319 ASN A O 1
ATOM 2589 N N . ASP A 1 320 ? -13.777 5.521 13.998 1.00 77.25 320 ASP A N 1
ATOM 2590 C CA . ASP A 1 320 ? -14.580 6.754 14.079 1.00 77.25 320 ASP A CA 1
ATOM 2591 C C . ASP A 1 320 ? -15.480 6.915 12.843 1.00 77.25 320 ASP A C 1
ATOM 2593 O O . ASP A 1 320 ? -14.991 7.104 11.727 1.00 77.25 320 ASP A O 1
ATOM 2597 N N . TRP A 1 321 ? -16.798 6.884 13.058 1.00 76.75 321 TRP A N 1
ATOM 2598 C CA . TRP A 1 321 ? -17.842 7.000 12.030 1.00 76.75 321 TRP A CA 1
ATOM 2599 C C . TRP A 1 321 ? -18.558 8.355 12.036 1.00 76.75 321 TRP A C 1
ATOM 2601 O O . TRP A 1 321 ? -19.592 8.529 11.386 1.00 76.75 321 TRP A O 1
ATOM 2611 N N . ARG A 1 322 ? -18.063 9.334 12.798 1.00 75.31 322 ARG A N 1
ATOM 2612 C CA . ARG A 1 322 ? -18.794 10.580 13.023 1.00 75.31 322 ARG A CA 1
ATOM 2613 C C . ARG A 1 322 ? -18.823 11.466 11.777 1.00 75.31 322 ARG A C 1
ATOM 2615 O O . ARG A 1 322 ? -17.829 12.085 11.398 1.00 75.31 322 ARG A O 1
ATOM 2622 N N . GLN A 1 323 ? -20.011 11.657 11.218 1.00 68.75 323 GLN A N 1
ATOM 2623 C CA . GLN A 1 323 ? -20.258 12.562 10.099 1.00 68.75 323 GLN A CA 1
ATOM 2624 C C . GLN A 1 323 ? -20.581 13.967 10.617 1.00 68.75 323 GLN A C 1
ATOM 2626 O O . GLN A 1 323 ? -21.713 14.260 11.009 1.00 68.75 323 GLN A O 1
ATOM 2631 N N . LYS A 1 324 ? -19.589 14.871 10.613 1.00 68.75 324 LYS A N 1
ATOM 2632 C CA . LYS A 1 324 ? -19.750 16.247 11.129 1.00 68.75 324 LYS A CA 1
ATOM 2633 C C . LYS A 1 324 ? -20.865 17.026 10.423 1.00 68.75 324 LYS A C 1
ATOM 2635 O O . LYS A 1 324 ? -21.627 17.711 11.097 1.00 68.75 324 LYS A O 1
ATOM 2640 N N . LYS A 1 325 ? -20.977 16.885 9.096 1.00 69.38 325 LYS A N 1
ATOM 2641 C CA . LYS A 1 325 ? -21.954 17.614 8.267 1.00 69.38 325 LYS A CA 1
ATOM 2642 C C . LYS A 1 325 ? -23.405 17.252 8.597 1.00 69.38 325 LYS A C 1
ATOM 2644 O O . LYS A 1 325 ? -24.260 18.123 8.580 1.00 69.38 325 LYS A O 1
ATOM 2649 N N . VAL A 1 326 ? -23.666 15.989 8.944 1.00 69.56 326 VAL A N 1
ATOM 2650 C CA . VAL A 1 326 ? -25.028 15.474 9.194 1.00 69.56 326 VAL A CA 1
ATOM 2651 C C . VAL A 1 326 ? -25.276 15.209 10.688 1.00 69.56 326 VAL A C 1
ATOM 2653 O O . VAL A 1 326 ? -26.337 14.732 11.068 1.00 69.56 326 VAL A O 1
ATOM 2656 N N . ARG A 1 327 ? -24.303 15.524 11.561 1.00 67.19 327 ARG A N 1
ATOM 2657 C CA . ARG A 1 327 ? -24.336 15.276 13.019 1.00 67.19 327 ARG A CA 1
ATOM 2658 C C . ARG A 1 327 ? -24.763 13.844 13.392 1.00 67.19 327 ARG A C 1
ATOM 2660 O O . ARG A 1 327 ? -25.437 13.641 14.397 1.00 67.19 327 ARG A O 1
ATOM 2667 N N . ARG A 1 328 ? -24.350 12.847 12.604 1.00 63.22 328 ARG A N 1
ATOM 2668 C CA . ARG A 1 328 ? -24.684 11.425 12.805 1.00 63.22 328 ARG A CA 1
ATOM 2669 C C . ARG A 1 328 ? -23.442 10.586 13.085 1.00 63.22 328 ARG A C 1
ATOM 2671 O O . ARG A 1 328 ? -22.325 10.987 12.757 1.00 63.22 328 ARG A O 1
ATOM 2678 N N . ASN A 1 329 ? -23.656 9.432 13.708 1.00 58.12 329 ASN A N 1
ATOM 2679 C CA . ASN A 1 329 ? -22.634 8.424 13.963 1.00 58.12 329 ASN A CA 1
ATOM 2680 C C . ASN A 1 329 ? -23.125 7.087 13.395 1.00 58.12 329 ASN A C 1
ATOM 2682 O O . ASN A 1 329 ? -24.137 6.576 13.869 1.00 58.12 329 ASN A O 1
ATOM 2686 N N . GLY A 1 330 ? -22.454 6.563 12.369 1.00 59.69 330 GLY A N 1
ATOM 2687 C CA . GLY A 1 330 ? -22.800 5.276 11.758 1.00 59.69 330 GLY A CA 1
ATOM 2688 C C . GLY A 1 330 ? -22.523 5.212 10.255 1.00 59.69 330 GLY A C 1
ATOM 2689 O O . GLY A 1 330 ? -22.381 6.239 9.592 1.00 59.69 330 GLY A O 1
ATOM 2690 N N . ALA A 1 331 ? -22.452 3.988 9.731 1.00 57.56 331 ALA A N 1
ATOM 2691 C CA . ALA A 1 331 ? -22.349 3.721 8.301 1.00 57.56 331 ALA A CA 1
ATOM 2692 C C . ALA A 1 331 ? -23.711 3.961 7.625 1.00 57.56 331 ALA A C 1
ATOM 2694 O O . ALA A 1 331 ? -24.725 3.414 8.058 1.00 57.56 331 ALA A O 1
ATOM 2695 N N . CYS A 1 332 ? -23.750 4.779 6.571 1.00 47.78 332 CYS A N 1
ATOM 2696 C CA . CYS A 1 332 ? -24.960 4.957 5.770 1.00 47.78 332 CYS A CA 1
ATOM 2697 C C . CYS A 1 332 ? -25.039 3.854 4.706 1.00 47.78 332 CYS A C 1
ATOM 2699 O O . CYS A 1 332 ? -24.235 3.849 3.775 1.00 47.78 332 CYS A O 1
ATOM 2701 N N . SER A 1 333 ? -26.034 2.972 4.796 1.00 40.66 333 SER A N 1
ATOM 2702 C CA . SER A 1 333 ? -26.575 2.299 3.613 1.00 40.66 333 SER A CA 1
ATOM 2703 C C . SER A 1 333 ? -27.320 3.336 2.757 1.00 40.66 333 SER A C 1
ATOM 2705 O O . SER A 1 333 ? -27.915 4.280 3.283 1.00 40.66 333 SER A O 1
ATOM 2707 N N . GLY A 1 334 ? -27.247 3.212 1.428 1.00 36.09 334 GLY A N 1
ATOM 2708 C CA . GLY A 1 334 ? -28.026 4.025 0.483 1.00 36.09 334 GLY A CA 1
ATOM 2709 C C . GLY A 1 334 ? -29.546 3.915 0.701 1.00 36.09 334 GLY A C 1
ATOM 2710 O O . GLY A 1 334 ? -29.997 3.170 1.573 1.00 36.09 334 GLY A O 1
ATOM 2711 N N . PRO A 1 335 ? -30.352 4.694 -0.043 1.00 38.88 335 PRO A N 1
ATOM 2712 C CA . PRO A 1 335 ? -31.706 5.045 0.361 1.00 38.88 335 PRO A CA 1
ATOM 2713 C C . PRO A 1 335 ? -32.589 3.793 0.414 1.00 38.88 335 PRO A C 1
ATOM 2715 O O . PRO A 1 335 ? -32.600 3.001 -0.519 1.00 38.88 335 PRO A O 1
ATOM 2718 N N . PHE A 1 336 ? -33.336 3.649 1.509 1.00 35.47 336 PHE A N 1
ATOM 2719 C CA . PHE A 1 336 ? -34.213 2.517 1.835 1.00 35.47 336 PHE A CA 1
ATOM 2720 C C . PHE A 1 336 ? -33.510 1.206 2.219 1.00 35.47 336 PHE A C 1
ATOM 2722 O O . PHE A 1 336 ? -33.585 0.208 1.511 1.00 35.47 336 PHE A O 1
ATOM 2729 N N . ARG A 1 337 ? -32.954 1.156 3.433 1.00 31.97 337 ARG A N 1
ATOM 2730 C CA . ARG A 1 337 ? -33.376 0.212 4.493 1.00 31.97 337 ARG A CA 1
ATOM 2731 C C . ARG A 1 337 ? -32.553 0.455 5.760 1.00 31.97 337 ARG A C 1
ATOM 2733 O O . ARG A 1 337 ? -31.382 0.808 5.688 1.00 31.97 337 ARG A O 1
ATOM 2740 N N . SER A 1 338 ? -33.263 0.328 6.879 1.00 30.59 338 SER A N 1
ATOM 2741 C CA . SER A 1 338 ? -32.905 0.456 8.301 1.00 30.59 338 SER A CA 1
ATOM 2742 C C . SER A 1 338 ? -31.415 0.534 8.690 1.00 30.59 338 SER A C 1
ATOM 2744 O O . SER A 1 338 ? -30.597 -0.216 8.160 1.00 30.59 338 SER A O 1
ATOM 2746 N N . PRO A 1 339 ? -31.069 1.370 9.694 1.00 31.45 339 PRO A N 1
ATOM 2747 C CA . PRO A 1 339 ? -29.701 1.510 10.179 1.00 31.45 339 PRO A CA 1
ATOM 2748 C C . PRO A 1 339 ? -29.158 0.173 10.691 1.00 31.45 339 PRO A C 1
ATOM 2750 O O . PRO A 1 339 ? -29.801 -0.501 11.495 1.00 31.45 339 PRO A O 1
ATOM 2753 N N . ILE A 1 340 ? -27.943 -0.178 10.265 1.00 37.47 340 ILE A N 1
ATOM 2754 C CA . ILE A 1 340 ? -27.156 -1.220 10.921 1.00 37.47 340 ILE A CA 1
ATOM 2755 C C . ILE A 1 340 ? -26.788 -0.664 12.297 1.00 37.47 340 ILE A C 1
ATOM 2757 O O . ILE A 1 340 ? -26.011 0.287 12.414 1.00 37.47 340 ILE A O 1
ATOM 2761 N N . SER A 1 341 ? -27.399 -1.213 13.344 1.00 31.47 341 SER A N 1
ATOM 2762 C CA . SER A 1 341 ? -27.053 -0.894 14.723 1.00 31.47 341 SER A CA 1
ATOM 2763 C C . SER A 1 341 ? -25.618 -1.339 14.982 1.00 31.47 341 SER A C 1
ATOM 2765 O O . SER A 1 341 ? -25.341 -2.530 15.120 1.00 31.47 341 SER A O 1
ATOM 2767 N N . VAL A 1 342 ? -24.700 -0.380 15.057 1.00 38.91 342 VAL A N 1
ATOM 2768 C CA . VAL A 1 342 ? -23.377 -0.615 15.628 1.00 38.91 342 VAL A CA 1
ATOM 2769 C C . VAL A 1 342 ? -23.592 -0.796 17.128 1.00 38.91 342 VAL A C 1
ATOM 2771 O O . VAL A 1 342 ? -23.868 0.174 17.835 1.00 38.91 342 VAL A O 1
ATOM 2774 N N . GLN A 1 343 ? -23.531 -2.040 17.607 1.00 29.00 343 GLN A N 1
ATOM 2775 C CA . GLN A 1 343 ? -23.440 -2.312 19.038 1.00 29.00 343 GLN A CA 1
ATOM 2776 C C . GLN A 1 343 ? -22.141 -1.686 19.546 1.00 29.00 343 GLN A C 1
ATOM 2778 O O . GLN A 1 343 ? -21.041 -2.181 19.317 1.00 29.00 343 GLN A O 1
ATOM 2783 N N . SER A 1 344 ? -22.272 -0.546 20.216 1.00 30.56 344 SER A N 1
ATOM 2784 C CA . SER A 1 344 ? -21.270 -0.101 21.167 1.00 30.56 344 SER A CA 1
ATOM 2785 C C . SER A 1 344 ? -21.403 -1.002 22.392 1.00 30.56 344 SER A C 1
ATOM 2787 O O . SER A 1 344 ? -22.229 -0.727 23.267 1.00 30.56 344 SER A O 1
ATOM 2789 N N . ASP A 1 345 ? -20.655 -2.101 22.421 1.00 30.02 345 ASP A N 1
ATOM 2790 C CA . ASP A 1 345 ? -20.566 -2.915 23.628 1.00 30.02 345 ASP A CA 1
ATOM 2791 C C . ASP A 1 345 ? -19.995 -2.081 24.789 1.00 30.02 345 ASP A C 1
ATOM 2793 O O . ASP A 1 345 ? -19.123 -1.222 24.614 1.00 30.02 345 ASP A O 1
ATOM 2797 N N . GLN A 1 346 ? -20.617 -2.297 25.948 1.00 31.72 346 GLN A N 1
ATOM 2798 C CA . GLN A 1 346 ? -20.632 -1.475 27.164 1.00 31.72 346 GLN A CA 1
ATOM 2799 C C . GLN A 1 346 ? -19.334 -1.453 27.979 1.00 31.72 346 GLN A C 1
ATOM 2801 O O . GLN A 1 346 ? -18.590 -2.458 27.978 1.00 31.72 346 GLN A O 1
#

Sequence (346 aa):
MVKKCSYNHGNGETCKHPAEEKALNEAELCLFHQTIRQGDAQKRFWWRLKRLDIKGDGDWRGFNFPITKELENVVCKTSLRLQNSSLYGVKIKQGVFEGNVDMTGCEISSLELQTCKFKGSVDLSGLEFSFFKAASIEVEESFIAKEVKFDGEFFISGALKQSANFNRCHFSSKATFIQTKTVSLSVSSAFSFTVAGPSLVITQKPGPEADTWTKIKYQYRNYRSFLKSRIRHYIRIFVGFVKKHLRKIRAIILRAFNRYRVRFPHRREHVVLYVLFNSRAMLEEISFADPKGVTFNGVRLSEASFRNTDLRGVNFIGNDWRQKKVRRNGACSGPFRSPISVQSDQ

Secondary structure (DSSP, 8-state):
-PPBP--B-SSSPBP-SBPPTT-SSS-S--TTTS---SSHHHHHHHHHHHHHHHTT--B-TT-B----S-EES-EE-SPEE-TT-EE-SEEEES-EE-S-EE-TT-EESEEEEES-EESS-EE-TT-EESEEEEEEEEESS-EE--S-EE-S-EEEEEEE-S-EE-TT-EESS-EEEEE-B-------S----------------------SHHHHHHHHHHHHHHHHHHHHHHHHHHHHHHHHHHHHHHHHHHHHHHHHHHHS----TT--B--SBSS-EE-TT-EES-GGG-EEES-B-TTEE-TT---TT-EEES-B-EETTTTEES---SSSS---------

Foldseek 3Di:
DFAFAPDDLVPRDGHRDGFDPPPPPDGRHHLFQDQQDDDPSLVVVVVVVVVCQVVLNQESENGEHDADPAAECAEGQHAHDHAQYEDEAYHYANYEANHHYAHHNYNYAEYHAYCYEAAYEYAPEPEEYCYEEHYAYHHNEEYHYELYEHCHEAYHEHADAEEYECHNYEYNFFHEYDFDFPQPDPDDDDDDDDDDDDDDDDDDDDDDDDDDVVVVVVVVVVVVVVVVVVVVVVVVVVVVVVVVVVVVVVVVVVVVVVVVCVVDVPPPPRGPRRAHYNAAYEQENYHYNDLLSAEDALHECCRYDHHPHDNVNHHYHNYFNQPPVVRDGADDDPDDDDGDDPPPDD

Organism: Alteromonas naphthalenivorans (NCBI:txid715451)

pLDDT: mean 71.43, std 19.1, range [24.98, 93.88]

Radius of gyration: 33.05 Å; chains: 1; bounding box: 62×46×118 Å